Protein AF-A0AAV2YSN2-F1 (afdb_monomer_lite)

Secondary structure (DSSP, 8-state):
-HHHHHHHHHHHHHHHHHHHHHHHHHHHHHHHHHHHHHHHHHHHHHHHHHHHHHHHHHHHHHHHHHHHHHHHHHHHHHHHHHHHHHHHHHHHHHHHHHHHHHHHHHHHHHHHHHHHHHHHHHHHHHHHHHHHHHHHHHHHHHHHHHHHHHHHHHHHH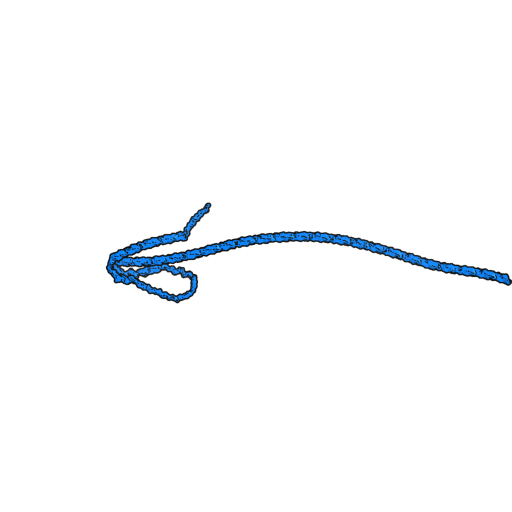HHHHHHHHHHHHHHHHHHHHHHHHHHHHHHHHHHHHHHHHHHHHHHHHHHHHHHHHTT----SS-SSSHHHHHHHHHHTS----S-------------------------GGGSSTTS----TTHHHHHHHHHHHHHHHHHHHHHHHHHHHHHHHHHHHHHHSPP---------

Organism: NCBI:txid4803

Structure (mmCIF, N/CA/C/O backbone):
data_AF-A0AAV2YSN2-F1
#
_entry.id   AF-A0AAV2YSN2-F1
#
loop_
_atom_site.group_PDB
_atom_site.id
_atom_site.type_symbol
_atom_site.label_atom_id
_atom_site.label_alt_id
_atom_site.label_comp_id
_atom_site.label_asym_id
_atom_site.label_entity_id
_atom_site.label_seq_id
_atom_site.pdbx_PDB_ins_code
_atom_site.Cartn_x
_atom_site.Cartn_y
_atom_site.Cartn_z
_atom_site.occupancy
_atom_site.B_iso_or_equiv
_atom_site.auth_seq_id
_atom_site.auth_comp_id
_atom_site.auth_asym_id
_atom_site.auth_atom_id
_atom_site.pdbx_PDB_model_num
ATOM 1 N N . MET A 1 1 ? -95.078 -34.628 129.266 1.00 63.59 1 MET A N 1
ATOM 2 C CA . MET A 1 1 ? -95.178 -35.225 127.914 1.00 63.59 1 MET A CA 1
ATOM 3 C C . MET A 1 1 ? -95.203 -34.161 126.814 1.00 63.59 1 MET A C 1
ATOM 5 O O . MET A 1 1 ? -94.271 -34.180 126.025 1.00 63.59 1 MET A O 1
ATOM 9 N N . PRO A 1 2 ? -96.143 -33.191 126.778 1.00 74.94 2 PRO A N 1
ATOM 10 C CA . PRO A 1 2 ? -96.191 -32.188 125.699 1.00 74.94 2 PRO A CA 1
ATOM 11 C C . PRO A 1 2 ? -95.005 -31.206 125.688 1.00 74.94 2 PRO A C 1
ATOM 13 O O . PRO A 1 2 ? -94.478 -30.890 124.630 1.00 74.94 2 PRO A O 1
ATOM 16 N N . GLN A 1 3 ? -94.549 -30.758 126.865 1.00 73.38 3 GLN A N 1
ATOM 17 C CA . GLN A 1 3 ? -93.397 -29.846 126.996 1.00 73.38 3 GLN A CA 1
ATOM 18 C C . GLN A 1 3 ? -92.084 -30.490 126.517 1.00 73.38 3 GLN A C 1
ATOM 20 O O . GLN A 1 3 ? -91.376 -29.893 125.719 1.00 73.38 3 GLN A O 1
ATOM 25 N N . LEU A 1 4 ? -91.836 -31.753 126.886 1.00 73.12 4 LEU A N 1
ATOM 26 C CA . LEU A 1 4 ? -90.692 -32.533 126.393 1.00 73.12 4 LEU A CA 1
ATOM 27 C C . LEU A 1 4 ? -90.737 -32.766 124.870 1.00 73.12 4 LEU A C 1
ATOM 29 O O . LEU A 1 4 ? -89.694 -32.795 124.233 1.00 73.12 4 LEU A O 1
ATOM 33 N N . GLN A 1 5 ? -91.923 -32.910 124.263 1.00 75.44 5 GLN A N 1
ATOM 34 C CA . GLN A 1 5 ? -92.064 -33.002 122.800 1.00 75.44 5 GLN A CA 1
ATOM 35 C C . GLN A 1 5 ? -91.773 -31.673 122.094 1.00 75.44 5 GLN A C 1
ATOM 37 O O . GLN A 1 5 ? -91.190 -31.682 121.014 1.00 75.44 5 GLN A O 1
ATOM 42 N N . ALA A 1 6 ? -92.166 -30.544 122.688 1.00 78.25 6 ALA A N 1
ATOM 43 C CA . ALA A 1 6 ? -91.877 -29.218 122.149 1.00 78.25 6 ALA A CA 1
ATOM 44 C C . ALA A 1 6 ? -90.382 -28.873 122.250 1.00 78.25 6 ALA A C 1
ATOM 46 O O . ALA A 1 6 ? -89.817 -28.364 121.287 1.00 78.25 6 ALA A O 1
ATOM 47 N N . GLU A 1 7 ? -89.736 -29.201 123.372 1.00 79.25 7 GLU A N 1
ATOM 48 C CA . GLU A 1 7 ? -88.285 -29.056 123.554 1.00 79.25 7 GLU A CA 1
ATOM 49 C C . GLU A 1 7 ? -87.510 -29.962 122.588 1.00 79.25 7 GLU A C 1
ATOM 51 O O . GLU A 1 7 ? -86.629 -29.476 121.886 1.00 79.25 7 GLU A O 1
ATOM 56 N N . LEU A 1 8 ? -87.911 -31.232 122.436 1.00 81.62 8 LEU A N 1
ATOM 57 C CA . LEU A 1 8 ? -87.310 -32.148 121.461 1.00 81.62 8 LEU A CA 1
ATOM 58 C C . LEU A 1 8 ? -87.493 -31.653 120.017 1.00 81.62 8 LEU A C 1
ATOM 60 O O . LEU A 1 8 ? -86.558 -31.729 119.223 1.00 81.62 8 LEU A O 1
ATOM 64 N N . HIS A 1 9 ? -88.672 -31.129 119.658 1.00 81.19 9 HIS A N 1
ATOM 65 C CA . HIS A 1 9 ? -88.907 -30.529 118.338 1.00 81.19 9 HIS A CA 1
ATOM 66 C C . HIS A 1 9 ? -88.091 -29.258 118.115 1.00 81.19 9 HIS A C 1
ATOM 68 O O . HIS A 1 9 ? -87.600 -29.030 117.011 1.00 81.19 9 HIS A O 1
ATOM 74 N N . HIS A 1 10 ? -87.920 -28.437 119.147 1.00 83.75 10 HIS A N 1
ATOM 75 C CA . HIS A 1 10 ? -87.104 -27.240 119.057 1.00 83.75 10 HIS A CA 1
ATOM 76 C C . HIS A 1 10 ? -85.624 -27.594 118.880 1.00 83.75 10 HIS A C 1
ATOM 78 O O . HIS A 1 10 ? -85.004 -27.108 117.936 1.00 83.75 10 HIS A O 1
ATOM 84 N N . GLU A 1 11 ? -85.087 -28.502 119.697 1.00 81.75 11 GLU A N 1
ATOM 85 C CA . GLU A 1 11 ? -83.706 -28.979 119.581 1.00 81.75 11 GLU A CA 1
ATOM 86 C C . GLU A 1 11 ? -83.443 -29.690 118.250 1.00 81.75 11 GLU A C 1
ATOM 88 O O . GLU A 1 11 ? -82.422 -29.425 117.621 1.00 81.75 11 GLU A O 1
ATOM 93 N N . THR A 1 12 ? -84.370 -30.524 117.763 1.00 81.75 12 THR A N 1
ATOM 94 C CA . THR A 1 12 ? -84.234 -31.153 116.434 1.00 81.75 12 THR A CA 1
ATOM 95 C C . THR A 1 12 ? -84.307 -30.129 115.306 1.00 81.75 12 THR A C 1
ATOM 97 O O . THR A 1 12 ? -83.449 -30.154 114.434 1.00 81.75 12 THR A O 1
ATOM 100 N N . SER A 1 13 ? -85.224 -29.155 115.350 1.00 81.88 13 SER A N 1
ATOM 101 C CA . SER A 1 13 ? -85.284 -28.082 114.341 1.00 81.88 13 SER A CA 1
ATOM 102 C C . SER A 1 13 ? -84.040 -27.184 114.343 1.00 81.88 13 SER A C 1
ATOM 104 O O . SER A 1 13 ? -83.581 -26.738 113.290 1.00 81.88 13 SER A O 1
ATOM 106 N N . HIS A 1 14 ? -83.464 -26.934 115.522 1.00 84.12 14 HIS A N 1
ATOM 107 C CA . HIS A 1 14 ? -82.240 -26.159 115.678 1.00 84.12 14 HIS A CA 1
ATOM 108 C C . HIS A 1 14 ? -81.011 -26.959 115.216 1.00 84.12 14 HIS A C 1
ATOM 110 O O . HIS A 1 14 ? -80.134 -26.419 114.537 1.00 84.12 14 HIS A O 1
ATOM 116 N N . GLY A 1 15 ? -80.980 -28.262 115.507 1.00 83.44 15 GLY A N 1
ATOM 117 C CA . GLY A 1 15 ? -80.012 -29.215 114.966 1.00 83.44 15 GLY A CA 1
ATOM 118 C C . GLY A 1 15 ? -80.070 -29.292 113.439 1.00 83.44 15 GLY A C 1
ATOM 119 O O . GLY A 1 15 ? -79.047 -29.166 112.774 1.00 83.44 15 GLY A O 1
ATOM 120 N N . ASP A 1 16 ? -81.264 -29.384 112.858 1.00 86.88 16 ASP A N 1
ATOM 121 C CA . ASP A 1 16 ? -81.461 -29.421 111.407 1.00 86.88 16 ASP A CA 1
ATOM 122 C C . ASP A 1 16 ? -81.039 -28.106 110.738 1.00 86.88 16 ASP A C 1
ATOM 124 O O . ASP A 1 16 ? -80.380 -28.126 109.699 1.00 86.88 16 ASP A O 1
ATOM 128 N N . ALA A 1 17 ? -81.340 -26.951 111.344 1.00 85.75 17 ALA A N 1
ATOM 129 C CA . ALA A 1 17 ? -80.919 -25.645 110.833 1.00 85.75 17 ALA A CA 1
ATOM 130 C C . ALA A 1 17 ? -79.393 -25.457 110.882 1.00 85.75 17 ALA A C 1
ATOM 132 O O . ALA A 1 17 ? -78.794 -24.953 109.929 1.00 85.75 17 ALA A O 1
ATOM 133 N N . THR A 1 18 ? -78.743 -25.889 111.965 1.00 86.75 18 THR A N 1
ATOM 134 C CA . THR A 1 18 ? -77.277 -25.839 112.087 1.00 86.75 18 THR A CA 1
ATOM 135 C C . THR A 1 18 ? -76.597 -26.831 111.142 1.00 86.75 18 THR A C 1
ATOM 137 O O . THR A 1 18 ? -75.607 -26.473 110.501 1.00 86.75 18 THR A O 1
ATOM 140 N N . HIS A 1 19 ? -77.157 -28.030 110.954 1.00 88.31 19 HIS A N 1
ATOM 141 C CA . HIS A 1 19 ? -76.688 -28.996 109.958 1.00 88.31 19 HIS A CA 1
ATOM 142 C C . HIS A 1 19 ? -76.885 -28.501 108.517 1.00 88.31 19 HIS A C 1
ATOM 144 O O . HIS A 1 19 ? -75.969 -28.617 107.698 1.00 88.31 19 HIS A O 1
ATOM 150 N N . ALA A 1 20 ? -78.026 -27.891 108.194 1.00 89.50 20 ALA A N 1
ATOM 151 C CA . ALA A 1 20 ? -78.274 -27.272 106.891 1.00 89.50 20 ALA A CA 1
ATOM 152 C C . ALA A 1 20 ? -77.293 -26.118 106.619 1.00 89.50 20 ALA A C 1
ATOM 154 O O . ALA A 1 20 ? -76.718 -26.024 105.536 1.00 89.50 20 ALA A O 1
ATOM 155 N N . HIS A 1 21 ? -77.020 -25.281 107.623 1.00 90.81 21 HIS A N 1
ATOM 156 C CA . HIS A 1 21 ? -76.043 -24.203 107.496 1.00 90.81 21 HIS A CA 1
ATOM 157 C C . HIS A 1 21 ? -74.610 -24.731 107.308 1.00 90.81 21 HIS A C 1
ATOM 159 O O . HIS A 1 21 ? -73.886 -24.264 106.428 1.00 90.81 21 HIS A O 1
ATOM 165 N N . ALA A 1 22 ? -74.209 -25.752 108.073 1.00 92.75 22 ALA A N 1
ATOM 166 C CA . ALA A 1 22 ? -72.895 -26.382 107.947 1.00 92.75 22 ALA A CA 1
ATOM 167 C C . ALA A 1 22 ? -72.696 -27.050 106.574 1.00 92.75 22 ALA A C 1
ATOM 169 O O . ALA A 1 22 ? -71.643 -26.891 105.954 1.00 92.75 22 ALA A O 1
ATOM 170 N N . THR A 1 23 ? -73.713 -27.757 106.068 1.00 93.06 23 THR A N 1
ATOM 171 C CA . THR A 1 23 ? -73.673 -28.386 104.736 1.00 93.06 23 THR A CA 1
ATOM 172 C C . THR A 1 23 ? -73.636 -27.351 103.611 1.00 93.06 23 THR A C 1
ATOM 174 O O . THR A 1 23 ? -72.864 -27.519 102.665 1.00 93.06 23 THR A O 1
ATOM 177 N N . GLN A 1 24 ? -74.375 -26.242 103.730 1.00 94.00 24 GLN A N 1
ATOM 178 C CA . GLN A 1 24 ? -74.308 -25.134 102.775 1.00 94.00 24 GLN A CA 1
ATOM 179 C C . GLN A 1 24 ? -72.926 -24.466 102.767 1.00 94.00 24 GLN A C 1
ATOM 181 O O . GLN A 1 24 ? -72.337 -24.298 101.698 1.00 94.00 24 GLN A O 1
ATOM 186 N N . MET A 1 25 ? -72.355 -24.171 103.938 1.00 94.75 25 MET A N 1
ATOM 187 C CA . MET A 1 25 ? -70.983 -23.664 104.039 1.00 94.75 25 MET A CA 1
ATOM 188 C C . MET A 1 25 ? -69.966 -24.627 103.412 1.00 94.75 25 MET A C 1
ATOM 190 O O . MET A 1 25 ? -69.041 -24.196 102.721 1.00 94.75 25 MET A O 1
ATOM 194 N N . GLN A 1 26 ? -70.124 -25.937 103.620 1.00 94.62 26 GLN A N 1
ATOM 195 C CA . GLN A 1 26 ? -69.245 -26.948 103.034 1.00 94.62 26 GLN A CA 1
ATOM 196 C C . GLN A 1 26 ? -69.378 -27.004 101.501 1.00 94.62 26 GLN A C 1
ATOM 198 O O . GLN A 1 26 ? -68.372 -27.151 100.797 1.00 94.62 26 GLN A O 1
ATOM 203 N N . LEU A 1 27 ? -70.588 -26.831 100.963 1.00 95.56 27 LEU A N 1
ATOM 204 C CA . LEU A 1 27 ? -70.824 -26.721 99.523 1.00 95.56 27 LEU A CA 1
ATOM 205 C C . LEU A 1 27 ? -70.177 -25.454 98.938 1.00 95.56 27 LEU A C 1
ATOM 207 O O . LEU A 1 27 ? -69.460 -25.529 97.942 1.00 95.56 27 LEU A O 1
ATOM 211 N N . GLU A 1 28 ? -70.362 -24.294 99.564 1.00 96.25 28 GLU A N 1
ATOM 212 C CA . GLU A 1 28 ? -69.748 -23.036 99.116 1.00 96.25 28 GLU A CA 1
ATOM 213 C C . GLU A 1 28 ? -68.216 -23.117 99.146 1.00 96.25 28 GLU A C 1
ATOM 215 O O . GLU A 1 28 ? -67.533 -22.736 98.191 1.00 96.25 28 GLU A O 1
ATOM 220 N N . LEU A 1 2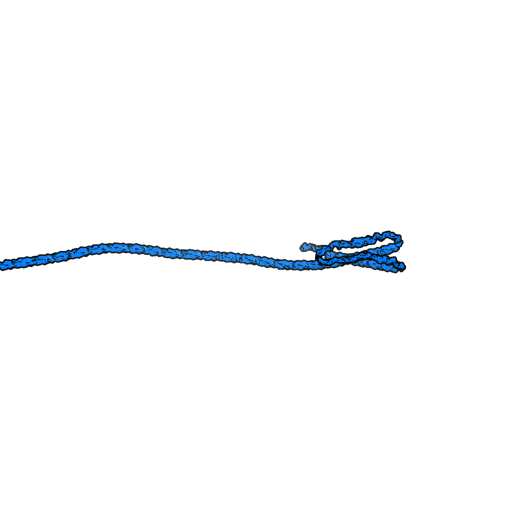9 ? -67.660 -23.705 100.205 1.00 96.50 29 LEU A N 1
ATOM 221 C CA . LEU A 1 29 ? -66.224 -23.894 100.367 1.00 96.50 29 LEU A CA 1
ATOM 222 C C . LEU A 1 29 ? -65.642 -24.883 99.342 1.00 96.50 29 LEU A C 1
ATOM 224 O O . LEU A 1 29 ? -64.543 -24.657 98.830 1.00 96.50 29 LEU A O 1
ATOM 228 N N . THR A 1 30 ? -66.367 -25.946 98.978 1.00 95.44 30 THR A N 1
ATOM 229 C CA . THR A 1 30 ? -65.949 -26.856 97.893 1.00 95.44 30 THR A CA 1
ATOM 230 C C . THR A 1 30 ? -66.018 -26.187 96.518 1.00 95.44 30 THR A C 1
ATOM 232 O O . THR A 1 30 ? -65.073 -26.322 95.738 1.00 95.44 30 THR A O 1
ATOM 235 N N . GLN A 1 31 ? -67.055 -25.392 96.235 1.00 96.44 31 GLN A N 1
ATOM 236 C CA . GLN A 1 31 ? -67.152 -24.612 94.994 1.00 96.44 31 GLN A CA 1
ATOM 237 C C . GLN A 1 31 ? -66.029 -23.575 94.870 1.00 96.44 31 GLN A C 1
ATOM 239 O O . GLN A 1 31 ? -65.427 -23.437 93.801 1.00 96.44 31 GLN A O 1
ATOM 244 N N . LEU A 1 32 ? -65.711 -22.861 95.953 1.00 96.88 32 LEU A N 1
ATOM 245 C CA . LEU A 1 32 ? -64.597 -21.912 95.982 1.00 96.88 32 LEU A CA 1
ATOM 246 C C . LEU A 1 32 ? -63.257 -22.619 95.755 1.00 96.88 32 LEU A C 1
ATOM 248 O O . LEU A 1 32 ? -62.466 -22.154 94.936 1.00 96.88 32 LEU A O 1
ATOM 252 N N . ARG A 1 33 ? -63.021 -23.775 96.391 1.00 97.19 33 ARG A N 1
ATOM 253 C CA . ARG A 1 33 ? -61.815 -24.590 96.151 1.00 97.19 33 ARG A CA 1
ATOM 254 C C . ARG A 1 33 ? -61.690 -25.025 94.687 1.00 97.19 33 ARG A C 1
ATOM 256 O O . ARG A 1 33 ? -60.613 -24.883 94.112 1.00 97.19 33 ARG A O 1
ATOM 263 N N . ALA A 1 34 ? -62.779 -25.476 94.061 1.00 96.69 34 ALA A N 1
ATOM 264 C CA . ALA A 1 34 ? -62.784 -25.847 92.644 1.00 96.69 34 ALA A CA 1
ATOM 265 C C . ALA A 1 34 ? -62.474 -24.645 91.731 1.00 96.69 34 ALA A C 1
ATOM 267 O O . ALA A 1 34 ? -61.643 -24.748 90.827 1.00 96.69 34 ALA A O 1
ATOM 268 N N . LYS A 1 35 ? -63.076 -23.476 92.001 1.00 97.56 35 LYS A N 1
ATOM 269 C CA . LYS A 1 35 ? -62.774 -22.230 91.272 1.00 97.56 35 LYS A CA 1
ATOM 270 C C . LYS A 1 35 ? -61.304 -21.835 91.410 1.00 97.56 35 LYS A C 1
ATOM 272 O O . LYS A 1 35 ? -60.677 -21.490 90.411 1.00 97.56 35 LYS A O 1
ATOM 277 N N . VAL A 1 36 ? -60.741 -21.922 92.616 1.00 97.75 36 VAL A N 1
ATOM 278 C CA . VAL A 1 36 ? -59.317 -21.649 92.860 1.00 97.75 36 VAL A CA 1
ATOM 279 C C . VAL A 1 36 ? -58.434 -22.599 92.051 1.00 97.75 36 VAL A C 1
ATOM 281 O O . VAL A 1 36 ? -57.507 -22.134 91.395 1.00 97.75 36 VAL A O 1
ATOM 284 N N . GLN A 1 37 ? -58.746 -23.896 92.009 1.00 97.12 37 GLN A N 1
ATOM 285 C CA . GLN A 1 37 ? -57.973 -24.873 91.235 1.00 97.12 37 GLN A CA 1
ATOM 286 C C . GLN A 1 37 ? -58.023 -24.604 89.717 1.00 97.12 37 GLN A C 1
ATOM 288 O O . GLN A 1 37 ? -56.997 -24.679 89.035 1.00 97.12 37 GLN A O 1
ATOM 293 N N . VAL A 1 38 ? -59.188 -24.234 89.172 1.00 97.88 38 VAL A N 1
ATOM 294 C CA . VAL A 1 38 ? -59.323 -23.837 87.754 1.00 97.88 38 VAL A CA 1
ATOM 295 C C . VAL A 1 38 ? -58.517 -22.572 87.456 1.00 97.88 38 VAL A C 1
ATOM 297 O O . VAL A 1 38 ? -57.829 -22.493 86.440 1.00 97.88 38 VAL A O 1
ATOM 300 N N . LEU A 1 39 ? -58.554 -21.579 88.347 1.00 97.56 39 LEU A N 1
ATOM 301 C CA . LEU A 1 39 ? -57.761 -20.361 88.177 1.00 97.56 39 LEU A CA 1
ATOM 302 C C . LEU A 1 39 ? -56.258 -20.644 88.274 1.00 97.56 39 LEU A C 1
ATOM 304 O O . LEU A 1 39 ? -55.503 -20.123 87.461 1.00 97.56 39 LEU A O 1
ATOM 308 N N . GLN A 1 40 ? -55.824 -21.506 89.196 1.00 97.56 40 GLN A N 1
ATOM 309 C CA . GLN A 1 40 ? -54.423 -21.916 89.331 1.00 97.56 40 GLN A CA 1
ATOM 310 C C . GLN A 1 40 ? -53.909 -22.633 88.078 1.00 97.56 40 GLN A C 1
ATOM 312 O O . GLN A 1 40 ? -52.841 -22.291 87.575 1.00 97.56 40 GLN A O 1
ATOM 317 N N . THR A 1 41 ? -54.677 -23.584 87.539 1.00 97.25 41 THR A N 1
ATOM 318 C CA . THR A 1 41 ? -54.317 -24.309 86.305 1.00 97.25 41 THR A CA 1
ATOM 319 C C . THR A 1 41 ? -54.321 -23.404 85.075 1.00 97.25 41 THR A C 1
ATOM 321 O O . THR A 1 41 ? -53.435 -23.499 84.224 1.00 97.25 41 THR A O 1
ATOM 324 N N . ARG A 1 42 ? -55.274 -22.470 84.983 1.00 97.81 42 ARG A N 1
ATOM 325 C CA . ARG A 1 42 ? -55.268 -21.453 83.927 1.00 97.81 42 ARG A CA 1
ATOM 326 C C . ARG A 1 42 ? -54.048 -20.542 84.041 1.00 97.81 42 ARG A C 1
ATOM 328 O O . ARG A 1 42 ? -53.435 -20.251 83.020 1.00 97.81 42 ARG A O 1
ATOM 335 N N . ASN A 1 43 ? -53.690 -20.114 85.250 1.00 97.94 43 ASN A N 1
ATOM 336 C CA . ASN A 1 43 ? -52.549 -19.229 85.463 1.00 97.94 43 ASN A CA 1
ATOM 337 C C . ASN A 1 43 ? -51.229 -19.925 85.098 1.00 97.94 43 ASN A C 1
ATOM 339 O O . ASN A 1 43 ? -50.462 -19.389 84.308 1.00 97.94 43 ASN A O 1
ATOM 343 N N . SER A 1 44 ? -51.025 -21.176 85.527 1.00 97.44 44 SER A N 1
ATOM 344 C CA . SER A 1 44 ? -49.835 -21.948 85.136 1.00 97.44 44 SER A CA 1
ATOM 345 C C . SER A 1 44 ? -49.758 -22.202 83.622 1.00 97.44 44 SER A C 1
ATOM 347 O O . SER A 1 44 ? -48.677 -22.175 83.028 1.00 97.44 44 SER A O 1
ATOM 349 N N . THR A 1 45 ? -50.902 -22.394 82.959 1.00 97.88 45 THR A N 1
ATOM 350 C CA . THR A 1 45 ? -50.966 -22.507 81.492 1.00 97.88 45 THR A CA 1
ATOM 351 C C . THR A 1 45 ? -50.596 -21.186 80.808 1.00 97.88 45 THR A C 1
ATOM 353 O O . THR A 1 45 ? -49.862 -21.184 79.822 1.00 97.88 45 THR A O 1
ATOM 356 N N . LEU A 1 46 ? -51.062 -20.049 81.328 1.00 98.06 46 LEU A N 1
ATOM 357 C CA . LEU A 1 46 ? -50.696 -18.733 80.800 1.00 98.06 46 LEU A CA 1
ATOM 358 C C . LEU A 1 46 ? -49.210 -18.429 81.018 1.00 98.06 46 LEU A C 1
ATOM 360 O O . LEU A 1 46 ? -48.560 -17.947 80.094 1.00 98.06 46 LEU A O 1
ATOM 364 N N . ASP A 1 47 ? -48.649 -18.778 82.176 1.00 97.88 47 ASP A N 1
ATOM 365 C CA . ASP A 1 47 ? -47.223 -18.603 82.468 1.00 97.88 47 ASP A CA 1
ATOM 366 C C . ASP A 1 47 ? -46.341 -19.434 81.527 1.00 97.88 47 ASP A C 1
ATOM 368 O O . ASP A 1 47 ? -45.356 -18.934 80.978 1.00 97.88 47 ASP A O 1
ATOM 372 N N . THR A 1 48 ? -46.711 -20.693 81.270 1.00 97.69 48 THR A N 1
ATOM 373 C CA . THR A 1 48 ? -45.980 -21.551 80.319 1.00 97.69 48 THR A CA 1
ATOM 374 C C . THR A 1 48 ? -46.073 -21.030 78.883 1.00 97.69 48 THR A C 1
ATOM 376 O O . THR A 1 48 ? -45.063 -21.003 78.173 1.00 97.69 48 THR A O 1
ATOM 379 N N . GLN A 1 49 ? -47.242 -20.544 78.452 1.00 97.94 49 GLN A N 1
ATOM 380 C CA . GLN A 1 49 ? -47.404 -19.896 77.144 1.00 97.94 49 GLN A CA 1
ATOM 381 C C . GLN A 1 49 ? -46.592 -18.600 77.035 1.00 97.94 49 GLN A C 1
ATOM 383 O O . GLN A 1 49 ? -45.939 -18.369 76.016 1.00 97.94 49 GLN A O 1
ATOM 388 N N . LEU A 1 50 ? -46.580 -17.776 78.086 1.00 98.00 50 LEU A N 1
ATOM 389 C CA . LEU A 1 50 ? -45.786 -16.552 78.146 1.00 98.00 50 LEU A CA 1
ATOM 390 C C . LEU A 1 50 ? -44.294 -16.870 77.989 1.00 98.00 50 LEU A C 1
ATOM 392 O O . LEU A 1 50 ? -43.619 -16.253 77.164 1.00 98.00 50 LEU A O 1
ATOM 396 N N . GLN A 1 51 ? -43.784 -17.856 78.731 1.00 98.00 51 GLN A N 1
ATOM 397 C CA . GLN A 1 51 ? -42.389 -18.285 78.629 1.00 98.00 51 GLN A CA 1
ATOM 398 C C . GLN A 1 51 ? -42.054 -18.791 77.223 1.00 98.00 51 GLN A C 1
ATOM 400 O O . GLN A 1 51 ? -41.042 -18.375 76.652 1.00 98.00 51 GLN A O 1
ATOM 405 N N . LYS A 1 52 ? -42.925 -19.616 76.626 1.00 98.19 52 LYS A N 1
ATOM 406 C CA . LYS A 1 52 ? -42.754 -20.103 75.251 1.00 98.19 52 LYS A CA 1
ATOM 407 C C . LYS A 1 52 ? -42.666 -18.940 74.256 1.00 98.19 52 LYS A C 1
ATOM 409 O O . LYS A 1 52 ? -41.661 -18.819 73.554 1.00 98.19 52 LYS A O 1
ATOM 414 N N . ASN A 1 53 ? -43.625 -18.016 74.285 1.00 97.94 53 ASN A N 1
ATOM 415 C CA . ASN A 1 53 ? -43.642 -16.840 73.410 1.00 97.94 53 ASN A CA 1
ATOM 416 C C . ASN A 1 53 ? -42.398 -15.956 73.604 1.00 97.94 53 ASN A C 1
ATOM 418 O O . ASN A 1 53 ? -41.822 -15.456 72.638 1.00 97.94 53 ASN A O 1
ATOM 422 N N . GLN A 1 54 ? -41.921 -15.790 74.842 1.00 98.00 54 GLN A N 1
ATOM 423 C CA . GLN A 1 54 ? -40.689 -15.047 75.117 1.00 98.00 54 GLN A CA 1
ATOM 424 C C . GLN A 1 54 ? -39.442 -15.728 74.540 1.00 98.00 54 GLN A C 1
ATOM 426 O O . GLN A 1 54 ? -38.501 -15.034 74.143 1.00 98.00 54 GLN A O 1
ATOM 431 N N . THR A 1 55 ? -39.384 -17.063 74.525 1.00 97.69 55 THR A N 1
ATOM 432 C CA . THR A 1 55 ? -38.270 -17.796 73.901 1.00 97.69 55 THR A CA 1
ATOM 433 C C . THR A 1 55 ? -38.311 -17.711 72.377 1.00 97.69 55 THR A C 1
ATOM 435 O O . THR A 1 55 ? -37.280 -17.435 71.762 1.00 97.69 55 THR A O 1
ATOM 438 N N . GLU A 1 56 ? -39.494 -17.834 71.772 1.00 98.00 56 GLU A N 1
ATOM 439 C CA . GLU A 1 56 ? -39.692 -17.695 70.325 1.00 98.00 56 GLU A CA 1
ATOM 440 C C . GLU A 1 56 ? -39.354 -16.282 69.845 1.00 98.00 56 GLU A C 1
ATOM 442 O O . GLU A 1 56 ? -38.611 -16.127 68.875 1.00 98.00 56 GLU A O 1
ATOM 447 N N . LEU A 1 57 ? -39.789 -15.247 70.575 1.00 97.88 57 LEU A N 1
ATOM 448 C CA . LEU A 1 57 ? -39.452 -13.856 70.273 1.00 97.88 57 LEU A CA 1
ATOM 449 C C . LEU A 1 57 ? -37.937 -13.619 70.312 1.00 97.88 57 LEU A C 1
ATOM 451 O O . LEU A 1 57 ? -37.388 -12.959 69.431 1.00 97.88 57 LEU A O 1
ATOM 455 N N . ARG A 1 58 ? -37.243 -14.167 71.317 1.00 98.06 58 ARG A N 1
ATOM 456 C CA . ARG A 1 58 ? -35.777 -14.074 71.416 1.00 98.06 58 ARG A CA 1
ATOM 457 C C . ARG A 1 58 ? -35.082 -14.790 70.259 1.00 98.06 58 ARG A C 1
ATOM 459 O O . ARG A 1 58 ? -34.095 -14.267 69.747 1.00 98.06 58 ARG A O 1
ATOM 466 N N . SER A 1 59 ? -35.586 -15.950 69.839 1.00 97.81 59 SER A N 1
ATOM 467 C CA . SER A 1 59 ? -35.039 -16.686 68.693 1.00 97.81 59 SER A CA 1
ATOM 468 C C . SER A 1 59 ? -35.264 -15.929 67.380 1.00 97.81 59 SER A C 1
ATOM 470 O O . SER A 1 59 ? -34.309 -15.690 66.643 1.00 97.81 59 SER A O 1
ATOM 472 N N . CYS A 1 60 ? -36.482 -15.430 67.145 1.00 97.81 60 CYS A N 1
ATOM 473 C CA . CYS A 1 60 ? -36.814 -14.629 65.964 1.00 97.81 60 CYS A CA 1
ATOM 474 C C . CYS A 1 60 ? -35.979 -13.347 65.872 1.00 97.81 60 CYS A C 1
ATOM 476 O O . CYS A 1 60 ? -35.510 -13.011 64.789 1.00 97.81 60 CYS A O 1
ATOM 478 N N . LYS A 1 61 ? -35.739 -12.652 66.994 1.00 98.00 61 LYS A N 1
ATOM 479 C CA . LYS A 1 61 ? -34.856 -11.473 67.022 1.00 98.00 61 LYS A CA 1
ATOM 480 C C . LYS A 1 61 ? -33.432 -11.819 66.586 1.00 98.00 61 LYS A C 1
ATOM 482 O O . LYS A 1 61 ? -32.915 -11.186 65.671 1.00 98.00 61 LYS A O 1
ATOM 487 N N . LYS A 1 62 ? -32.839 -12.871 67.163 1.00 97.88 62 LYS A N 1
ATOM 488 C CA . LYS A 1 62 ? -31.489 -13.331 66.788 1.00 97.88 62 LYS A CA 1
ATOM 489 C C . LYS A 1 62 ? -31.406 -13.739 65.317 1.00 97.88 62 LYS A C 1
ATOM 491 O O . LYS A 1 62 ? -30.417 -13.448 64.652 1.00 97.88 62 LYS A O 1
ATOM 496 N N . GLU A 1 63 ? -32.429 -14.416 64.803 1.00 98.00 63 GLU A N 1
ATOM 497 C CA . GLU A 1 63 ? -32.485 -14.817 63.396 1.00 98.00 63 GLU A CA 1
ATOM 498 C C . GLU A 1 63 ? -32.624 -13.605 62.463 1.00 98.00 63 GLU A C 1
ATOM 500 O O . GLU A 1 63 ? -31.923 -13.517 61.456 1.00 98.00 63 GLU A O 1
ATOM 505 N N . SER A 1 64 ? -33.458 -12.626 62.821 1.00 97.31 64 SER A N 1
ATOM 506 C CA . SER A 1 64 ? -33.585 -11.367 62.079 1.00 97.31 64 SER A CA 1
ATOM 507 C C . SER A 1 64 ? -32.262 -10.599 62.032 1.00 97.31 64 SER A C 1
ATOM 509 O O . SER A 1 64 ? -31.878 -10.108 60.974 1.00 97.31 64 SER A O 1
ATOM 511 N N . GLU A 1 65 ? -31.543 -10.520 63.153 1.00 98.31 65 GLU A N 1
ATOM 512 C CA . GLU A 1 65 ? -30.225 -9.878 63.228 1.00 98.31 65 GLU A CA 1
ATOM 513 C C . GLU A 1 65 ? -29.199 -10.588 62.331 1.00 98.31 65 GLU A C 1
ATOM 515 O O . GLU A 1 65 ? -28.478 -9.934 61.579 1.00 98.31 65 GLU A O 1
ATOM 520 N N . ARG A 1 66 ? -29.170 -11.928 62.331 1.00 98.19 66 ARG A N 1
ATOM 521 C CA . ARG A 1 66 ? -28.299 -12.719 61.440 1.00 98.19 66 ARG A CA 1
ATOM 522 C C . ARG A 1 66 ? -28.620 -12.512 59.962 1.00 98.19 66 ARG A C 1
ATOM 524 O O . ARG A 1 66 ? -27.711 -12.424 59.136 1.00 98.19 66 ARG A O 1
ATOM 531 N N . ARG A 1 67 ? -29.902 -12.428 59.605 1.00 98.25 67 ARG A N 1
ATOM 532 C CA . ARG A 1 67 ? -30.313 -12.151 58.221 1.00 98.25 67 ARG A CA 1
ATOM 533 C C . ARG A 1 67 ? -29.945 -10.736 57.800 1.00 98.25 67 ARG A C 1
ATOM 535 O O . ARG A 1 67 ? -29.459 -10.563 56.687 1.00 98.25 67 ARG A O 1
ATOM 542 N N . ALA A 1 68 ? -30.105 -9.752 58.684 1.00 98.19 68 ALA A N 1
ATOM 543 C CA . ALA A 1 68 ? -29.711 -8.371 58.418 1.00 98.19 68 ALA A CA 1
ATOM 544 C C . ALA A 1 68 ? -28.197 -8.243 58.175 1.00 98.19 68 ALA A C 1
ATOM 546 O O . ALA A 1 68 ? -27.788 -7.605 57.207 1.00 98.19 68 ALA A O 1
ATOM 547 N N . THR A 1 69 ? -27.359 -8.903 58.983 1.00 98.25 69 THR A N 1
ATOM 548 C CA . THR A 1 69 ? -25.900 -8.891 58.770 1.00 98.25 69 THR A CA 1
ATOM 549 C C . THR A 1 69 ? -25.496 -9.613 57.486 1.00 98.25 69 THR A C 1
ATOM 551 O O . THR A 1 69 ? -24.652 -9.114 56.745 1.00 98.25 69 THR A O 1
ATOM 554 N N . THR A 1 70 ? -26.132 -10.745 57.172 1.00 98.19 70 THR A N 1
ATOM 555 C CA . THR A 1 70 ? -25.889 -11.482 55.920 1.00 98.19 70 THR A CA 1
ATOM 556 C C . THR A 1 70 ? -26.287 -10.646 54.700 1.00 98.19 70 THR A C 1
ATOM 558 O O . THR A 1 70 ? -25.524 -10.552 53.740 1.00 98.19 70 THR A O 1
ATOM 561 N N . ALA A 1 71 ? -27.443 -9.977 54.747 1.00 98.12 71 ALA A N 1
ATOM 562 C CA . ALA A 1 71 ? -27.887 -9.071 53.691 1.00 98.12 71 ALA A CA 1
ATOM 563 C C . ALA A 1 71 ? -26.902 -7.910 53.496 1.00 98.12 71 ALA A C 1
ATOM 565 O O . ALA A 1 71 ? -26.515 -7.636 52.364 1.00 98.12 71 ALA A O 1
ATOM 566 N N . GLN A 1 72 ? -26.421 -7.296 54.583 1.00 98.19 72 GLN A N 1
ATOM 567 C CA . GLN A 1 72 ? -25.413 -6.236 54.507 1.00 98.19 72 GLN A CA 1
ATOM 568 C C . GLN A 1 72 ? -24.118 -6.723 53.839 1.00 98.19 72 GLN A C 1
ATOM 570 O O . GLN A 1 72 ? -23.611 -6.067 52.932 1.00 98.19 72 GLN A O 1
ATOM 575 N N . GLN A 1 73 ? -23.623 -7.909 54.209 1.00 98.31 73 GLN A N 1
ATOM 576 C CA . GLN A 1 73 ? -22.441 -8.503 53.574 1.00 98.31 73 GLN A CA 1
ATOM 577 C C . GLN A 1 73 ? -22.643 -8.751 52.073 1.00 98.31 73 GLN A C 1
ATOM 579 O O . GLN A 1 73 ? -21.707 -8.585 51.289 1.00 98.31 73 GLN A O 1
ATOM 584 N N . HIS A 1 74 ? -23.842 -9.163 51.654 1.00 98.00 74 HIS A N 1
ATOM 585 C CA . HIS A 1 74 ? -24.160 -9.323 50.236 1.00 98.00 74 HIS A CA 1
ATOM 586 C C . HIS A 1 74 ? -24.222 -7.981 49.503 1.00 98.00 74 HIS A C 1
ATOM 588 O O . HIS A 1 74 ? -23.678 -7.890 48.405 1.00 98.00 74 HIS A O 1
ATOM 594 N N . THR A 1 75 ? -24.794 -6.943 50.114 1.00 98.31 75 THR A N 1
ATOM 595 C CA . THR A 1 75 ? -24.802 -5.579 49.563 1.00 98.31 75 THR A CA 1
ATOM 596 C C . THR A 1 75 ? -23.383 -5.041 49.381 1.00 98.31 75 THR A C 1
ATOM 598 O O . THR A 1 75 ? -23.062 -4.507 48.322 1.00 98.31 75 THR A O 1
ATOM 601 N N . ASP A 1 76 ? -22.497 -5.245 50.358 1.00 98.31 76 ASP A N 1
ATOM 602 C CA . ASP A 1 76 ? -21.103 -4.795 50.268 1.00 98.31 76 ASP A CA 1
ATOM 603 C C . ASP A 1 76 ? -20.329 -5.542 49.168 1.00 98.31 76 ASP A C 1
ATOM 605 O O . ASP A 1 76 ? -19.559 -4.932 48.420 1.00 98.31 76 ASP A O 1
ATOM 609 N N . LYS A 1 77 ? -20.565 -6.855 49.020 1.00 98.50 77 LYS A N 1
ATOM 610 C CA . LYS A 1 77 ? -20.006 -7.659 47.920 1.00 98.50 77 LYS A CA 1
ATOM 611 C C . LYS A 1 77 ? -20.528 -7.201 46.561 1.00 98.50 77 LYS A C 1
ATOM 613 O O . LYS A 1 77 ? -19.733 -7.074 45.635 1.00 98.50 77 LYS A O 1
ATOM 618 N N . LEU A 1 78 ? -21.830 -6.937 46.446 1.00 98.38 78 LEU A N 1
ATOM 619 C CA . LEU A 1 78 ? -22.439 -6.436 45.216 1.00 98.38 78 LEU A CA 1
ATOM 620 C C . LEU A 1 78 ? -21.822 -5.090 44.828 1.00 98.38 78 LEU A C 1
ATOM 622 O O . LEU A 1 78 ? -21.350 -4.946 43.706 1.00 98.38 78 LEU A O 1
ATOM 626 N N . ARG A 1 79 ? -21.707 -4.162 45.784 1.00 98.50 79 ARG A N 1
ATOM 627 C CA . ARG A 1 79 ? -21.069 -2.858 45.572 1.00 98.50 79 ARG A CA 1
ATOM 628 C C . ARG A 1 79 ? -19.624 -2.997 45.089 1.00 98.50 79 ARG A C 1
ATOM 630 O O . ARG A 1 79 ? -19.194 -2.248 44.218 1.00 98.50 79 ARG A O 1
ATOM 637 N N . LYS A 1 80 ? -18.868 -3.954 45.639 1.00 98.56 80 LYS A N 1
ATOM 638 C CA . LYS A 1 80 ? -17.491 -4.225 45.203 1.00 98.56 80 LYS A CA 1
ATOM 639 C C . LYS A 1 80 ? -17.444 -4.724 43.755 1.00 98.56 80 LYS A C 1
ATOM 641 O O . LYS A 1 80 ? -16.660 -4.211 42.967 1.00 98.56 80 LYS A O 1
ATOM 646 N N . VAL A 1 81 ? -18.307 -5.673 43.395 1.00 98.44 81 VAL A N 1
ATOM 647 C CA . VAL A 1 81 ? -18.394 -6.194 42.021 1.00 98.44 81 VAL A CA 1
ATOM 648 C C . VAL A 1 81 ? -18.834 -5.105 41.040 1.00 98.44 81 VAL A C 1
ATOM 650 O O . VAL A 1 81 ? -18.308 -5.027 39.934 1.00 98.44 81 VAL A O 1
ATOM 653 N N . GLU A 1 82 ? -19.759 -4.229 41.431 1.00 98.50 82 GLU A N 1
ATOM 654 C CA . GLU A 1 82 ? -20.162 -3.076 40.618 1.00 98.50 82 GLU A CA 1
ATOM 655 C C . GLU A 1 82 ? -18.989 -2.118 40.374 1.00 98.50 82 GLU A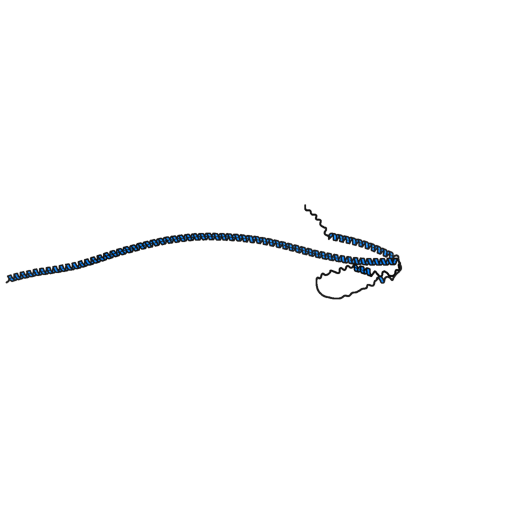 C 1
ATOM 657 O O . GLU A 1 82 ? -18.785 -1.684 39.240 1.00 98.50 82 GLU A O 1
ATOM 662 N N . GLN A 1 83 ? -18.181 -1.839 41.401 1.00 98.44 83 GLN A N 1
ATOM 663 C CA . GLN A 1 83 ? -16.970 -1.024 41.274 1.00 98.44 83 GLN A CA 1
ATOM 664 C C . GLN A 1 83 ? -15.949 -1.671 40.329 1.00 98.44 83 GLN A C 1
ATOM 666 O O . GLN A 1 83 ? -15.525 -1.025 39.370 1.00 98.44 83 GLN A O 1
ATOM 671 N N . GLU A 1 84 ? -15.630 -2.952 40.530 1.00 98.44 84 GLU A N 1
ATOM 672 C CA . GLU A 1 84 ? -14.727 -3.718 39.657 1.00 98.44 84 GLU A CA 1
ATOM 673 C C . GLU A 1 84 ? -15.233 -3.720 38.202 1.00 98.44 84 GLU A C 1
ATOM 675 O O . GLU A 1 84 ? -14.471 -3.474 37.269 1.00 98.44 84 GLU A O 1
ATOM 680 N N . LEU A 1 85 ? -16.543 -3.889 37.983 1.00 98.31 85 LEU A N 1
ATOM 681 C CA . LEU A 1 85 ? -17.142 -3.827 36.649 1.00 98.31 85 LEU A CA 1
ATOM 682 C C . LEU A 1 85 ? -16.982 -2.443 36.007 1.00 98.31 85 LEU A C 1
ATOM 684 O O . LEU A 1 85 ? -16.703 -2.349 34.808 1.00 98.31 85 LEU A O 1
ATOM 688 N N . THR A 1 86 ? -17.186 -1.364 36.766 1.00 98.31 86 THR A N 1
ATOM 689 C CA . THR A 1 86 ? -16.993 -0.001 36.248 1.00 98.31 86 THR A CA 1
ATOM 690 C C . THR A 1 86 ? -15.533 0.284 35.906 1.00 98.31 86 THR A C 1
ATOM 692 O O . THR A 1 86 ? -15.266 0.875 34.860 1.00 98.31 86 THR A O 1
ATOM 695 N N . GLU A 1 87 ? -14.594 -0.202 36.717 1.00 98.50 87 GLU A N 1
ATOM 696 C CA . GLU A 1 87 ? -13.159 -0.089 36.462 1.00 98.50 87 GLU A CA 1
ATOM 697 C C . GLU A 1 87 ? -12.756 -0.873 35.206 1.00 98.50 87 GLU A C 1
ATOM 699 O O . GLU A 1 87 ? -12.134 -0.313 34.303 1.00 98.50 87 GLU A O 1
ATOM 704 N N . CYS A 1 88 ? -13.208 -2.124 35.066 1.00 98.50 88 CYS A N 1
ATOM 705 C CA . CYS A 1 88 ? -12.972 -2.918 33.860 1.00 98.50 88 CYS A CA 1
ATOM 706 C C . CYS A 1 88 ? -13.533 -2.246 32.599 1.00 98.50 88 CYS A C 1
ATOM 708 O O . CYS A 1 88 ? -12.876 -2.247 31.558 1.00 98.50 88 CYS A O 1
ATOM 710 N N . LYS A 1 89 ? -14.729 -1.644 32.671 1.00 98.56 89 LYS A N 1
ATOM 711 C CA . LYS A 1 89 ? -15.312 -0.891 31.546 1.00 98.56 89 LYS A CA 1
ATOM 712 C C . LYS A 1 89 ? -14.459 0.319 31.168 1.00 98.56 89 LYS A C 1
ATOM 714 O O . LYS A 1 89 ? -14.280 0.575 29.977 1.00 98.56 89 LYS A O 1
ATOM 719 N N . LEU A 1 90 ? -13.933 1.043 32.156 1.00 98.56 90 LEU A N 1
ATOM 720 C CA . LEU A 1 90 ? -13.068 2.199 31.931 1.00 98.56 90 LEU A CA 1
ATOM 721 C C . LEU A 1 90 ? -11.742 1.788 31.277 1.00 98.56 90 LEU A C 1
ATOM 723 O O . LEU A 1 90 ? -11.364 2.369 30.260 1.00 98.56 90 LEU A O 1
ATOM 727 N N . ILE A 1 91 ? -11.079 0.757 31.813 1.00 98.50 91 ILE A N 1
ATOM 728 C CA . ILE A 1 91 ? -9.831 0.211 31.257 1.00 98.50 91 ILE A CA 1
ATOM 729 C C . ILE A 1 91 ? -10.062 -0.260 29.81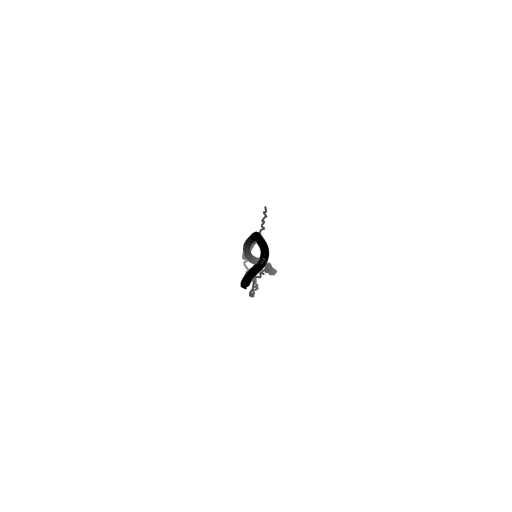9 1.00 98.50 91 ILE A C 1
ATOM 731 O O . ILE A 1 91 ? -9.334 0.139 28.914 1.00 98.50 91 ILE A O 1
ATOM 735 N N . HIS A 1 92 ? -11.130 -1.023 29.576 1.00 98.44 92 HIS A N 1
ATOM 736 C CA . HIS A 1 92 ? -11.459 -1.502 28.236 1.00 98.44 92 HIS A CA 1
ATOM 737 C C . HIS A 1 92 ? -11.675 -0.353 27.238 1.00 98.44 92 HIS A C 1
ATOM 739 O O . HIS A 1 92 ? -11.151 -0.392 26.124 1.00 98.44 92 HIS A O 1
ATOM 745 N N . ALA A 1 93 ? -12.413 0.693 27.625 1.00 98.50 93 ALA A N 1
ATOM 746 C CA . ALA A 1 93 ? -12.621 1.860 26.771 1.00 98.50 93 ALA A CA 1
ATOM 747 C C . ALA A 1 93 ? -11.297 2.576 26.445 1.00 98.50 93 ALA A C 1
ATOM 749 O O . ALA A 1 93 ? -11.060 2.947 25.290 1.00 98.50 93 ALA A O 1
ATOM 750 N N . GLN A 1 94 ? -10.416 2.719 27.438 1.00 98.62 94 GLN A N 1
ATOM 751 C CA . GLN A 1 94 ? -9.101 3.332 27.269 1.00 98.62 94 GLN A CA 1
ATOM 752 C C . GLN A 1 94 ? -8.188 2.501 26.355 1.00 98.62 94 GLN A C 1
ATOM 754 O O . GLN A 1 94 ? -7.527 3.058 25.471 1.00 98.62 94 GLN A O 1
ATOM 759 N N . ASP A 1 95 ? -8.180 1.179 26.508 1.00 98.50 95 ASP A N 1
ATOM 760 C CA . ASP A 1 95 ? -7.400 0.269 25.668 1.00 98.50 95 ASP A CA 1
ATOM 761 C C . ASP A 1 95 ? -7.869 0.324 24.216 1.00 98.50 95 ASP A C 1
ATOM 763 O O . ASP A 1 95 ? -7.053 0.459 23.301 1.00 98.50 95 ASP A O 1
ATOM 767 N N . VAL A 1 96 ? -9.185 0.299 23.984 1.00 98.56 96 VAL A N 1
ATOM 768 C CA . VAL A 1 96 ? -9.763 0.418 22.639 1.00 98.56 96 VAL A CA 1
ATOM 769 C C . VAL A 1 96 ? -9.346 1.734 21.980 1.00 98.56 96 VAL A C 1
ATOM 771 O O . VAL A 1 96 ? -8.949 1.733 20.812 1.00 98.56 96 VAL A O 1
ATOM 774 N N . LEU A 1 97 ? -9.396 2.856 22.702 1.00 98.50 97 LEU A N 1
ATOM 775 C CA . LEU A 1 97 ? -8.953 4.156 22.184 1.00 98.50 97 LEU A CA 1
ATOM 776 C C . LEU A 1 97 ? -7.450 4.173 21.879 1.00 98.50 97 LEU A C 1
ATOM 778 O O . LEU A 1 97 ? -7.032 4.662 20.823 1.00 98.50 97 LEU A O 1
ATOM 782 N N . THR A 1 98 ? -6.641 3.596 22.765 1.00 98.50 98 THR A N 1
ATOM 783 C CA . THR A 1 98 ? -5.184 3.519 22.609 1.00 98.50 98 THR A CA 1
ATOM 784 C C . THR A 1 98 ? -4.808 2.680 21.389 1.00 98.50 98 THR A C 1
ATOM 786 O O . THR A 1 98 ? -4.015 3.118 20.551 1.00 98.50 98 THR A O 1
ATOM 789 N N . TRP A 1 99 ? -5.432 1.511 21.220 1.00 98.38 99 TRP A N 1
ATOM 790 C CA . TRP A 1 99 ? -5.234 0.649 20.056 1.00 98.38 99 TRP A CA 1
ATOM 791 C C . TRP A 1 99 ? -5.694 1.308 18.760 1.00 98.38 99 TRP A C 1
ATOM 793 O O . TRP A 1 99 ? -4.934 1.308 17.791 1.00 98.38 99 TRP A O 1
ATOM 803 N N . LYS A 1 100 ? -6.876 1.937 18.739 1.00 98.56 100 LYS A N 1
ATOM 804 C CA . LYS A 1 100 ? -7.360 2.681 17.563 1.00 98.56 100 LYS A CA 1
ATOM 805 C C . LYS A 1 100 ? -6.376 3.769 17.142 1.00 98.56 100 LYS A C 1
ATOM 807 O O . LYS A 1 100 ? -6.020 3.850 15.968 1.00 98.56 100 LYS A O 1
ATOM 812 N N . THR A 1 101 ? -5.883 4.549 18.099 1.00 98.50 101 THR A N 1
ATOM 813 C CA . THR A 1 101 ? -4.912 5.620 17.841 1.00 98.50 101 THR A CA 1
ATOM 814 C C . THR A 1 101 ? -3.594 5.053 17.314 1.00 98.50 101 THR A C 1
ATOM 816 O O . THR A 1 101 ? -3.070 5.517 16.302 1.00 98.50 101 THR A O 1
ATOM 819 N N . ARG A 1 102 ? -3.073 3.989 17.939 1.00 98.44 102 ARG A N 1
ATOM 820 C CA . ARG A 1 102 ? -1.832 3.331 17.503 1.00 98.44 102 ARG A CA 1
ATOM 821 C C . ARG A 1 102 ? -1.950 2.744 16.096 1.00 98.44 102 ARG A C 1
ATOM 823 O O . ARG A 1 102 ? -1.004 2.857 15.310 1.00 98.44 102 ARG A O 1
ATOM 830 N N . MET A 1 103 ? -3.086 2.126 15.770 1.00 98.31 103 MET A N 1
ATOM 831 C CA . MET A 1 103 ? -3.344 1.589 14.434 1.00 98.31 103 MET A CA 1
ATOM 832 C C . MET A 1 103 ? -3.467 2.703 13.397 1.00 98.31 103 MET A C 1
ATOM 834 O O . MET A 1 103 ? -2.804 2.612 12.367 1.00 98.31 103 MET A O 1
ATOM 838 N N . ALA A 1 104 ? -4.206 3.779 13.683 1.00 98.38 104 ALA A N 1
ATOM 839 C CA . ALA A 1 104 ? -4.331 4.929 12.786 1.00 98.38 104 ALA A CA 1
ATOM 840 C C . ALA A 1 104 ? -2.962 5.551 12.454 1.00 98.38 104 ALA A C 1
ATOM 842 O O . ALA A 1 104 ? -2.620 5.706 11.283 1.00 98.38 104 ALA A O 1
ATOM 843 N N . SER A 1 105 ? -2.119 5.795 13.463 1.00 98.12 105 SER A N 1
ATOM 844 C CA . SER A 1 105 ? -0.761 6.323 13.258 1.00 98.12 105 SER A CA 1
ATOM 845 C C . SER A 1 105 ? 0.146 5.358 12.488 1.00 98.12 105 SER A C 1
ATOM 847 O O . SER A 1 105 ? 1.055 5.771 11.766 1.00 98.12 105 SER A O 1
ATOM 849 N N . THR A 1 106 ? -0.056 4.049 12.643 1.00 98.31 106 THR A N 1
ATOM 850 C CA . THR A 1 106 ? 0.720 3.040 11.908 1.00 98.31 106 THR A CA 1
ATOM 851 C C . THR A 1 106 ? 0.278 2.957 10.450 1.00 98.31 106 THR A C 1
ATOM 853 O O . THR A 1 106 ? 1.139 2.955 9.574 1.00 98.31 106 THR A O 1
ATOM 856 N N . LEU A 1 107 ? -1.029 2.993 10.181 1.00 98.56 107 LEU A N 1
ATOM 857 C CA . LEU A 1 107 ? -1.580 3.075 8.828 1.00 98.56 107 LEU A CA 1
ATOM 858 C C . LEU A 1 107 ? -1.096 4.335 8.106 1.00 98.56 107 LEU A C 1
ATOM 860 O O . LEU A 1 107 ? -0.563 4.229 7.006 1.00 98.56 107 LEU A O 1
ATOM 864 N N . GLN A 1 108 ? -1.155 5.500 8.757 1.00 98.31 108 GLN A N 1
ATOM 865 C CA . GLN A 1 108 ? -0.666 6.753 8.179 1.00 98.31 108 GLN A CA 1
ATOM 866 C C . GLN A 1 108 ? 0.824 6.675 7.803 1.00 98.31 108 GLN A C 1
ATOM 868 O O . GLN A 1 108 ? 1.222 7.127 6.730 1.00 98.31 108 GLN A O 1
ATOM 873 N N . ARG A 1 109 ? 1.666 6.071 8.655 1.00 98.31 109 ARG A N 1
ATOM 874 C CA . ARG A 1 109 ? 3.091 5.860 8.340 1.00 98.31 109 ARG A CA 1
ATOM 875 C C . ARG A 1 109 ? 3.287 4.936 7.141 1.00 98.31 109 ARG A C 1
ATOM 877 O O . ARG A 1 109 ? 4.095 5.251 6.273 1.00 98.31 109 ARG A O 1
ATOM 884 N N . ILE A 1 110 ? 2.541 3.833 7.074 1.00 98.38 110 ILE A N 1
ATOM 885 C CA . ILE A 1 110 ? 2.598 2.893 5.946 1.00 98.38 110 ILE A CA 1
ATOM 886 C C . ILE A 1 110 ? 2.177 3.584 4.646 1.00 98.38 110 ILE A C 1
ATOM 888 O O . ILE A 1 110 ? 2.844 3.423 3.629 1.00 98.38 110 ILE A O 1
ATOM 892 N N . GLU A 1 111 ? 1.118 4.392 4.665 1.00 98.38 111 GLU A N 1
ATOM 893 C CA . GLU A 1 111 ? 0.667 5.145 3.491 1.00 98.38 111 GLU A CA 1
ATOM 894 C C . GLU A 1 111 ? 1.714 6.151 3.002 1.00 98.38 111 GLU A C 1
ATOM 896 O O . GLU A 1 111 ? 1.930 6.277 1.795 1.00 98.38 111 GLU A O 1
ATOM 901 N N . ILE A 1 112 ? 2.391 6.847 3.921 1.00 98.25 112 ILE A N 1
ATOM 902 C CA . ILE A 1 112 ? 3.477 7.775 3.584 1.00 98.25 112 ILE A CA 1
ATOM 903 C C . ILE A 1 112 ? 4.652 7.023 2.951 1.00 98.25 112 ILE A C 1
ATOM 905 O O . ILE A 1 112 ? 5.149 7.443 1.906 1.00 98.25 112 ILE A O 1
ATOM 909 N N . GLU A 1 113 ? 5.092 5.913 3.547 1.00 98.19 113 GLU A N 1
ATOM 910 C CA . GLU A 1 113 ? 6.194 5.116 2.996 1.00 98.19 113 GLU A CA 1
ATOM 911 C C . GLU A 1 113 ? 5.833 4.492 1.645 1.00 98.19 113 GLU A C 1
ATOM 913 O O . GLU A 1 113 ? 6.645 4.529 0.722 1.00 98.19 113 GLU A O 1
ATOM 918 N N . LYS A 1 114 ? 4.592 4.023 1.475 1.00 98.44 114 LYS A N 1
ATOM 919 C CA . LYS A 1 114 ? 4.090 3.546 0.182 1.00 98.44 114 LYS A CA 1
ATOM 920 C C . LYS A 1 114 ? 4.211 4.629 -0.891 1.00 98.44 114 LYS A C 1
ATOM 922 O O . LYS A 1 114 ? 4.804 4.374 -1.933 1.00 98.44 114 LYS A O 1
ATOM 927 N N . ARG A 1 115 ? 3.730 5.851 -0.623 1.00 98.00 115 ARG A N 1
ATOM 928 C CA . ARG A 1 115 ? 3.848 6.975 -1.573 1.00 98.00 115 ARG A CA 1
ATOM 929 C C . ARG A 1 115 ? 5.307 7.290 -1.906 1.00 98.00 115 ARG A C 1
ATOM 931 O O . ARG A 1 115 ? 5.629 7.484 -3.071 1.00 98.00 115 ARG A O 1
ATOM 938 N N . LYS A 1 116 ? 6.209 7.276 -0.915 1.00 98.19 116 LYS A N 1
ATOM 939 C CA . LYS A 1 116 ? 7.650 7.481 -1.151 1.00 98.19 116 LYS A CA 1
ATOM 940 C C . LYS A 1 116 ? 8.246 6.413 -2.068 1.00 98.19 116 LYS A C 1
ATOM 942 O O . LYS A 1 116 ? 9.079 6.744 -2.910 1.00 98.19 116 LYS A O 1
ATOM 947 N N . VAL A 1 117 ? 7.875 5.147 -1.881 1.00 98.00 117 VAL A N 1
ATOM 948 C CA . VAL A 1 117 ? 8.337 4.043 -2.735 1.00 98.00 117 VAL A CA 1
ATOM 949 C C . VAL A 1 117 ? 7.767 4.183 -4.146 1.00 98.00 117 VAL A C 1
ATOM 951 O O . VAL A 1 117 ? 8.536 4.108 -5.102 1.00 98.00 117 VAL A O 1
ATOM 954 N N . ASP A 1 118 ? 6.472 4.473 -4.278 1.00 98.06 118 ASP A N 1
ATOM 955 C CA . ASP A 1 118 ? 5.813 4.685 -5.571 1.00 98.06 118 ASP A CA 1
ATOM 956 C C . ASP A 1 118 ? 6.452 5.854 -6.344 1.00 98.06 118 ASP A C 1
ATOM 958 O O . ASP A 1 118 ? 6.740 5.732 -7.534 1.00 98.06 118 ASP A O 1
ATOM 962 N N . ASP A 1 119 ? 6.748 6.970 -5.673 1.00 98.00 119 ASP A N 1
ATOM 963 C CA . ASP A 1 119 ? 7.400 8.131 -6.287 1.00 98.00 119 ASP A CA 1
ATOM 964 C C . ASP A 1 119 ? 8.846 7.834 -6.702 1.00 98.00 119 ASP A C 1
ATOM 966 O O . ASP A 1 119 ? 9.287 8.268 -7.768 1.00 98.00 119 ASP A O 1
ATOM 970 N N . LYS A 1 120 ? 9.597 7.079 -5.888 1.00 97.75 120 LYS A N 1
ATOM 971 C CA . LYS A 1 120 ? 10.947 6.621 -6.254 1.00 97.75 120 LYS A CA 1
ATOM 972 C C . LYS A 1 120 ? 10.904 5.712 -7.476 1.00 97.75 120 LYS A C 1
ATOM 974 O O . LYS A 1 120 ? 11.703 5.898 -8.387 1.00 97.75 120 LYS A O 1
ATOM 979 N N . PHE A 1 121 ? 9.964 4.771 -7.511 1.00 97.56 121 PHE A N 1
ATOM 980 C CA . PHE A 1 121 ? 9.785 3.865 -8.638 1.00 97.56 121 PHE A CA 1
ATOM 981 C C . PHE A 1 121 ? 9.408 4.622 -9.918 1.00 97.56 121 PHE A C 1
ATOM 983 O O . PHE A 1 121 ? 9.999 4.382 -10.969 1.00 97.56 121 PHE A O 1
ATOM 990 N N . LYS A 1 122 ? 8.488 5.591 -9.843 1.00 97.81 122 LYS A N 1
ATOM 991 C CA . LYS A 1 122 ? 8.142 6.457 -10.984 1.00 97.81 122 LYS A CA 1
ATOM 992 C C . LYS A 1 122 ? 9.348 7.239 -11.499 1.00 97.81 122 LYS A C 1
ATOM 994 O O . LYS A 1 122 ? 9.628 7.202 -12.688 1.00 97.81 122 LYS A O 1
ATOM 999 N N . LYS A 1 123 ? 10.112 7.875 -10.609 1.00 97.69 123 LYS A N 1
ATOM 1000 C CA . LYS A 1 123 ? 11.316 8.624 -11.003 1.00 97.69 123 LYS A CA 1
ATOM 1001 C C . LYS A 1 123 ? 12.379 7.729 -11.639 1.00 97.69 123 LYS A C 1
ATOM 1003 O O . LYS A 1 123 ? 12.952 8.106 -12.653 1.00 97.69 123 LYS A O 1
ATOM 1008 N N . ASP A 1 124 ? 12.632 6.551 -11.070 1.00 97.88 124 ASP A N 1
ATOM 1009 C CA . ASP A 1 124 ? 13.606 5.592 -11.610 1.00 97.88 124 ASP A CA 1
ATOM 1010 C C . ASP A 1 124 ? 13.157 5.037 -12.971 1.00 97.88 124 ASP A C 1
ATOM 1012 O O . ASP A 1 124 ? 13.943 4.965 -13.913 1.00 97.88 124 ASP A O 1
ATOM 1016 N N . THR A 1 125 ? 11.870 4.714 -13.123 1.00 97.44 125 THR A N 1
ATOM 1017 C CA . THR A 1 125 ? 11.324 4.259 -14.411 1.00 97.44 125 THR A CA 1
ATOM 1018 C C . THR A 1 125 ? 11.359 5.353 -15.476 1.00 97.44 125 THR A C 1
ATOM 1020 O O . THR A 1 125 ? 11.799 5.083 -16.592 1.00 97.44 125 THR A O 1
ATOM 1023 N N . GLU A 1 126 ? 10.973 6.589 -15.156 1.00 97.25 126 GLU A N 1
ATOM 1024 C CA . GLU A 1 126 ? 11.081 7.736 -16.066 1.00 97.25 126 GLU A CA 1
ATOM 1025 C C . GLU A 1 126 ? 12.531 8.003 -16.480 1.00 97.25 126 GLU A C 1
ATOM 1027 O O . GLU A 1 126 ? 12.803 8.204 -17.666 1.00 97.25 126 GLU A O 1
ATOM 1032 N N . PHE A 1 127 ? 13.465 7.941 -15.527 1.00 97.50 127 PHE A N 1
ATOM 1033 C CA . PHE A 1 127 ? 14.892 8.097 -15.784 1.00 97.50 127 PHE A CA 1
ATOM 1034 C C . PHE A 1 127 ? 15.409 7.026 -16.755 1.00 97.50 127 PHE A C 1
ATOM 1036 O O . PHE A 1 127 ? 15.942 7.365 -17.813 1.00 97.50 127 PHE A O 1
ATOM 1043 N N . ARG A 1 128 ? 15.162 5.740 -16.468 1.00 96.69 128 ARG A N 1
ATOM 1044 C CA . ARG A 1 128 ? 15.582 4.623 -17.335 1.00 96.69 128 ARG A CA 1
ATOM 1045 C C . ARG A 1 128 ? 14.935 4.679 -18.716 1.00 96.69 128 ARG A C 1
ATOM 1047 O O . ARG A 1 128 ? 15.588 4.397 -19.717 1.00 96.69 128 ARG A O 1
ATOM 1054 N N . LEU A 1 129 ? 13.659 5.061 -18.805 1.00 97.31 129 LEU A N 1
ATOM 1055 C CA . LEU A 1 129 ? 12.993 5.273 -20.093 1.00 97.31 129 LEU A CA 1
ATOM 1056 C C . LEU A 1 129 ? 13.643 6.419 -20.876 1.00 97.31 129 LEU A C 1
ATOM 1058 O O . LEU A 1 129 ? 13.781 6.318 -22.095 1.00 97.31 129 LEU A O 1
ATOM 1062 N N . GLY A 1 130 ? 14.060 7.488 -20.194 1.00 97.75 130 GLY A N 1
ATOM 1063 C CA . GLY A 1 130 ? 14.849 8.571 -20.777 1.00 97.75 130 GLY A CA 1
ATOM 1064 C C . GLY A 1 130 ? 16.180 8.081 -21.352 1.00 97.75 130 GLY A C 1
ATOM 1065 O O . GLY A 1 130 ? 16.480 8.363 -22.513 1.00 97.75 130 GLY A O 1
ATOM 1066 N N . GLU A 1 131 ? 16.937 7.289 -20.589 1.00 97.69 131 GLU A N 1
ATOM 1067 C CA . GLU A 1 131 ? 18.204 6.695 -21.039 1.00 97.69 131 GLU A CA 1
ATOM 1068 C C . GLU A 1 131 ? 18.010 5.782 -22.255 1.00 97.69 131 GLU A C 1
ATOM 1070 O O . GLU A 1 131 ? 18.704 5.931 -23.263 1.00 97.69 131 GLU A O 1
ATOM 1075 N N . LEU A 1 132 ? 17.019 4.886 -22.214 1.00 97.19 132 LEU A N 1
ATOM 1076 C CA . LEU A 1 132 ? 16.709 3.993 -23.332 1.00 97.19 132 LEU A CA 1
ATOM 1077 C C . LEU A 1 132 ? 16.308 4.775 -24.586 1.00 97.19 132 LEU A C 1
ATOM 1079 O O . LEU A 1 132 ? 16.777 4.462 -25.679 1.00 97.19 132 LEU A O 1
ATOM 1083 N N . ARG A 1 133 ? 15.494 5.830 -24.450 1.00 97.50 133 ARG A N 1
ATOM 1084 C CA . ARG A 1 133 ? 15.141 6.709 -25.576 1.00 97.50 133 ARG A CA 1
ATOM 1085 C C . ARG A 1 133 ? 16.369 7.406 -26.157 1.00 97.50 133 ARG A C 1
ATOM 1087 O O . ARG A 1 133 ? 16.482 7.490 -27.378 1.00 97.50 133 ARG A O 1
ATOM 1094 N N . ALA A 1 134 ? 17.296 7.869 -25.319 1.00 97.00 134 ALA A N 1
ATOM 1095 C CA . ALA A 1 134 ? 18.536 8.492 -25.777 1.00 97.00 134 ALA A CA 1
ATOM 1096 C C . ALA A 1 134 ? 19.434 7.497 -26.535 1.00 97.00 134 ALA A C 1
ATOM 1098 O O . ALA A 1 134 ? 19.972 7.835 -27.593 1.00 97.00 134 ALA A O 1
ATOM 1099 N N . VAL A 1 135 ? 19.547 6.258 -26.045 1.00 97.06 135 VAL A N 1
ATOM 1100 C CA . VAL A 1 135 ? 20.271 5.176 -26.733 1.00 97.06 135 VAL A CA 1
ATOM 1101 C C . VAL A 1 135 ? 19.620 4.862 -28.079 1.00 97.06 135 VAL A C 1
ATOM 1103 O O . VAL A 1 135 ? 20.306 4.871 -29.099 1.00 97.06 135 VAL A O 1
ATOM 1106 N N . VAL A 1 136 ? 18.297 4.675 -28.117 1.00 97.50 136 VAL A N 1
ATOM 1107 C CA . VAL A 1 136 ? 17.553 4.430 -29.364 1.00 97.50 136 VAL A CA 1
ATOM 1108 C C . VAL A 1 136 ? 17.744 5.581 -30.352 1.00 97.50 136 VAL A C 1
ATOM 1110 O O . VAL A 1 136 ? 18.007 5.342 -31.529 1.00 97.50 136 VAL A O 1
ATOM 1113 N N . ALA A 1 137 ? 17.686 6.835 -29.897 1.00 97.19 137 ALA A N 1
ATOM 1114 C CA . ALA A 1 137 ? 17.927 7.993 -30.751 1.00 97.19 137 ALA A CA 1
ATOM 1115 C C . ALA A 1 137 ? 19.354 7.989 -31.328 1.00 97.19 137 ALA A C 1
ATOM 1117 O O . ALA A 1 137 ? 19.529 8.213 -32.530 1.00 97.19 137 ALA A O 1
ATOM 1118 N N . LYS A 1 138 ? 20.368 7.676 -30.512 1.00 97.69 138 LYS A N 1
ATOM 1119 C CA . LYS A 1 138 ? 21.769 7.576 -30.946 1.00 97.69 138 LYS A CA 1
ATOM 1120 C C . LYS A 1 138 ? 21.973 6.468 -31.979 1.00 97.69 138 LYS A C 1
ATOM 1122 O O . LYS A 1 138 ? 22.587 6.721 -33.015 1.00 97.69 138 LYS A O 1
ATOM 1127 N N . GLU A 1 139 ? 21.425 5.281 -31.738 1.00 97.06 139 GLU A N 1
ATOM 1128 C CA . GLU A 1 139 ? 21.512 4.160 -32.680 1.00 97.06 139 GLU A CA 1
ATOM 1129 C C . GLU A 1 139 ? 20.720 4.431 -33.965 1.00 97.06 139 GLU A C 1
ATOM 1131 O O . GLU A 1 139 ? 21.208 4.154 -35.057 1.00 97.06 139 GLU A O 1
ATOM 1136 N N . SER A 1 140 ? 19.561 5.094 -33.881 1.00 97.12 140 SER A N 1
ATOM 1137 C CA . SER A 1 140 ? 18.808 5.520 -35.069 1.00 97.12 140 SER A CA 1
ATOM 1138 C C . SER A 1 140 ? 19.596 6.502 -35.943 1.00 97.12 140 SER A C 1
ATOM 1140 O O . SER A 1 140 ? 19.482 6.478 -37.168 1.00 97.12 140 SER A O 1
ATOM 1142 N N . LYS A 1 141 ? 20.403 7.379 -35.329 1.00 97.56 141 LYS A N 1
ATOM 1143 C CA . LYS A 1 141 ? 21.279 8.303 -36.053 1.00 97.56 141 LYS A CA 1
ATOM 1144 C C . LYS A 1 141 ? 22.431 7.545 -36.707 1.00 97.56 141 LYS A C 1
ATOM 1146 O O . LYS A 1 141 ? 22.651 7.718 -37.897 1.00 97.56 141 LYS A O 1
ATOM 1151 N N . ARG A 1 142 ? 23.105 6.659 -35.964 1.00 97.00 142 ARG A N 1
ATOM 1152 C CA . ARG A 1 142 ? 24.177 5.799 -36.498 1.00 97.00 142 ARG A CA 1
ATOM 1153 C C . ARG A 1 142 ? 23.703 4.967 -37.684 1.00 97.00 142 ARG A C 1
ATOM 1155 O O . ARG A 1 142 ? 24.415 4.879 -38.677 1.00 97.00 142 ARG A O 1
ATOM 1162 N N . ARG A 1 143 ? 22.494 4.410 -37.596 1.00 96.81 143 ARG A N 1
ATOM 1163 C CA . ARG A 1 143 ? 21.863 3.668 -38.687 1.00 96.81 143 ARG A CA 1
ATOM 1164 C C . ARG A 1 143 ? 21.664 4.541 -39.925 1.00 96.81 143 ARG A C 1
ATOM 1166 O O . ARG A 1 143 ? 22.122 4.154 -40.990 1.00 96.81 143 ARG A O 1
ATOM 1173 N N . ARG A 1 144 ? 21.070 5.731 -39.780 1.00 97.12 144 ARG A N 1
ATOM 1174 C CA . ARG A 1 144 ? 20.901 6.678 -40.899 1.00 97.12 144 ARG A CA 1
ATOM 1175 C C . ARG A 1 144 ? 22.238 7.095 -41.517 1.00 97.12 144 ARG A C 1
ATOM 1177 O O . ARG A 1 144 ? 22.361 7.133 -42.736 1.00 97.12 144 ARG A O 1
ATOM 1184 N N . ASP A 1 145 ? 23.252 7.353 -40.692 1.00 97.38 145 ASP A N 1
ATOM 1185 C CA . ASP A 1 145 ? 24.597 7.703 -41.162 1.00 97.38 145 ASP A CA 1
ATOM 1186 C C . ASP A 1 145 ? 25.274 6.528 -41.897 1.00 97.38 145 ASP A C 1
ATOM 1188 O O . ASP A 1 145 ? 26.069 6.748 -42.810 1.00 97.38 145 ASP A O 1
ATOM 1192 N N . ALA A 1 146 ? 25.001 5.282 -41.498 1.00 96.62 146 ALA A N 1
ATOM 1193 C CA . ALA A 1 146 ? 25.492 4.086 -42.179 1.00 96.62 146 ALA A CA 1
ATOM 1194 C C . ALA A 1 146 ? 24.761 3.853 -43.510 1.00 96.62 146 ALA A C 1
ATOM 1196 O O . ALA A 1 146 ? 25.415 3.621 -44.521 1.00 96.62 146 ALA A O 1
ATOM 1197 N N . GLU A 1 147 ? 23.434 3.994 -43.532 1.00 97.50 147 GLU A N 1
ATOM 1198 C CA . GLU A 1 147 ? 22.614 3.920 -44.749 1.00 97.50 147 GLU A CA 1
ATOM 1199 C C . GLU A 1 147 ? 23.065 4.974 -45.779 1.00 97.50 147 GLU A C 1
ATOM 1201 O O . GLU A 1 147 ? 23.298 4.645 -46.941 1.00 97.50 147 GLU A O 1
ATOM 1206 N N . ALA A 1 148 ? 23.327 6.215 -45.352 1.00 97.19 148 ALA A N 1
ATOM 1207 C CA . ALA A 1 148 ? 23.868 7.257 -46.228 1.00 97.19 148 ALA A CA 1
ATOM 1208 C C . ALA A 1 148 ? 25.251 6.894 -46.812 1.00 97.19 148 ALA A C 1
ATOM 1210 O O . ALA A 1 148 ? 25.512 7.122 -47.995 1.00 97.19 148 ALA A O 1
ATOM 1211 N N . ARG A 1 149 ? 26.141 6.277 -46.022 1.00 97.19 149 ARG A N 1
ATOM 1212 C CA . ARG A 1 149 ? 27.444 5.800 -46.528 1.00 97.19 149 ARG A CA 1
ATOM 1213 C C . ARG A 1 149 ? 27.291 4.668 -47.532 1.00 97.19 149 ARG A C 1
ATOM 1215 O O . ARG A 1 149 ? 27.993 4.688 -48.536 1.00 97.19 149 ARG A O 1
ATOM 1222 N N . ILE A 1 150 ? 26.387 3.721 -47.280 1.00 97.19 150 ILE A N 1
ATOM 1223 C CA . ILE A 1 150 ? 26.101 2.618 -48.206 1.00 97.19 150 ILE A CA 1
ATOM 1224 C C . ILE A 1 150 ? 25.654 3.184 -49.553 1.00 97.19 150 ILE A C 1
ATOM 1226 O O . ILE A 1 150 ? 26.292 2.886 -50.554 1.00 97.19 150 ILE A O 1
ATOM 1230 N N . THR A 1 151 ? 24.674 4.094 -49.571 1.00 97.12 151 THR A N 1
ATOM 1231 C CA . THR A 1 151 ? 24.214 4.711 -50.832 1.00 97.12 151 THR A CA 1
ATOM 1232 C C . THR A 1 151 ? 25.331 5.454 -51.578 1.00 97.12 151 THR A C 1
ATOM 1234 O O . THR A 1 151 ? 25.413 5.395 -52.802 1.00 97.12 151 THR A O 1
ATOM 1237 N N . THR A 1 152 ? 26.246 6.110 -50.853 1.00 96.75 152 THR A N 1
ATOM 1238 C CA . THR A 1 152 ? 27.406 6.786 -51.461 1.00 96.75 152 THR A CA 1
ATOM 1239 C C . THR A 1 152 ? 28.390 5.783 -52.070 1.00 96.75 152 THR A C 1
ATOM 1241 O O . THR A 1 152 ? 28.878 5.993 -53.177 1.00 96.75 152 THR A O 1
ATOM 1244 N N . LEU A 1 153 ? 28.681 4.688 -51.362 1.00 97.19 153 LEU A N 1
ATOM 1245 C CA . LEU A 1 153 ? 29.570 3.628 -51.842 1.00 97.19 153 LEU A CA 1
ATOM 1246 C C . LEU A 1 153 ? 28.969 2.879 -53.036 1.00 97.19 153 LEU A C 1
ATOM 1248 O O . LEU A 1 153 ? 29.692 2.568 -53.976 1.00 97.19 153 LEU A O 1
ATOM 1252 N N . GLU A 1 154 ? 27.658 2.632 -53.035 1.00 97.56 154 GLU A N 1
ATOM 1253 C CA . GLU A 1 154 ? 26.939 2.049 -54.172 1.00 97.56 154 GLU A CA 1
ATOM 1254 C C . GLU A 1 154 ? 27.064 2.934 -55.416 1.00 97.56 154 GLU A C 1
ATOM 1256 O O . GLU A 1 154 ? 27.369 2.432 -56.498 1.00 97.56 154 GLU A O 1
ATOM 1261 N N . GLN A 1 155 ? 26.916 4.254 -55.261 1.00 97.06 155 GLN A N 1
ATOM 1262 C CA . GLN A 1 155 ? 27.108 5.203 -56.358 1.00 97.06 155 GLN A CA 1
ATOM 1263 C C . GLN A 1 155 ? 28.555 5.196 -56.878 1.00 97.06 155 GLN A C 1
ATOM 1265 O O . GLN A 1 155 ? 28.773 5.116 -58.085 1.00 97.06 155 GLN A O 1
ATOM 1270 N N . GLN A 1 156 ? 29.549 5.222 -55.981 1.00 96.19 156 GLN A N 1
ATOM 1271 C CA . GLN A 1 156 ? 30.967 5.145 -56.359 1.00 96.19 156 GLN A CA 1
ATOM 1272 C C . GLN A 1 156 ? 31.295 3.842 -57.095 1.00 96.19 156 GLN A C 1
ATOM 1274 O O . GLN A 1 156 ? 32.028 3.855 -58.081 1.00 96.19 156 GLN A O 1
ATOM 1279 N N . LEU A 1 157 ? 30.736 2.719 -56.642 1.00 97.56 157 LEU A N 1
ATOM 1280 C CA . LEU A 1 157 ? 30.917 1.420 -57.280 1.00 97.56 157 LEU A CA 1
ATOM 1281 C C . LEU A 1 157 ? 30.323 1.405 -58.694 1.00 97.56 157 LEU A C 1
ATOM 1283 O O . LEU A 1 157 ? 30.988 0.933 -59.613 1.00 97.56 157 LEU A O 1
ATOM 1287 N N . GLN A 1 158 ? 29.134 1.980 -58.895 1.00 97.56 158 GLN A N 1
ATOM 1288 C CA . GLN A 1 158 ? 28.546 2.130 -60.231 1.00 97.56 158 GLN A CA 1
ATOM 1289 C C . GLN A 1 158 ? 29.400 3.016 -61.146 1.00 97.56 158 GLN A C 1
ATOM 1291 O O . GLN A 1 158 ? 29.601 2.688 -62.315 1.00 97.56 158 GLN A O 1
ATOM 1296 N N . ASP A 1 159 ? 29.923 4.130 -60.635 1.00 96.38 159 ASP A N 1
ATOM 1297 C CA . ASP A 1 159 ? 30.761 5.031 -61.427 1.00 96.38 159 ASP A CA 1
ATOM 1298 C C . ASP A 1 159 ? 32.096 4.370 -61.807 1.00 96.38 159 ASP A C 1
ATOM 1300 O O . ASP A 1 159 ? 32.532 4.481 -62.955 1.00 96.38 159 ASP A O 1
ATOM 1304 N N . HIS A 1 160 ? 32.709 3.606 -60.898 1.00 96.25 160 HIS A N 1
ATOM 1305 C CA . HIS A 1 160 ? 33.901 2.811 -61.198 1.00 96.25 160 HIS A CA 1
ATOM 1306 C C . HIS A 1 160 ? 33.629 1.683 -62.198 1.00 96.25 160 HIS A C 1
ATOM 1308 O O . HIS A 1 160 ? 34.446 1.465 -63.090 1.00 96.25 160 HIS A O 1
ATOM 1314 N N . GLN A 1 161 ? 32.483 1.002 -62.109 1.00 97.62 161 GLN A N 1
ATOM 1315 C CA . GLN A 1 161 ? 32.077 0.009 -63.109 1.00 97.62 161 GLN A CA 1
ATOM 1316 C C . GLN A 1 161 ? 31.976 0.638 -64.504 1.00 97.62 161 GLN A C 1
ATOM 1318 O O . GLN A 1 161 ? 32.603 0.145 -65.438 1.00 97.62 161 GLN A O 1
ATOM 1323 N N . ARG A 1 162 ? 31.301 1.789 -64.633 1.00 96.62 162 ARG A N 1
ATOM 1324 C CA . ARG A 1 162 ? 31.205 2.524 -65.909 1.00 96.62 162 ARG A CA 1
ATOM 1325 C C . ARG A 1 162 ? 32.573 2.958 -66.442 1.00 96.62 162 ARG A C 1
ATOM 1327 O O . ARG A 1 162 ? 32.810 2.899 -67.646 1.00 96.62 162 ARG A O 1
ATOM 1334 N N . GLN A 1 163 ? 33.478 3.403 -65.567 1.00 95.69 163 GLN A N 1
ATOM 1335 C CA . GLN A 1 163 ? 34.847 3.768 -65.952 1.00 95.69 163 GLN A CA 1
ATOM 1336 C C . GLN A 1 163 ? 35.633 2.563 -66.478 1.00 95.69 163 GLN A C 1
ATOM 1338 O O . GLN A 1 163 ? 36.302 2.681 -67.504 1.00 95.69 163 GLN A O 1
ATOM 1343 N N . LEU A 1 164 ? 35.537 1.412 -65.806 1.00 96.12 164 LEU A N 1
ATOM 1344 C CA . LEU A 1 164 ? 36.190 0.176 -66.239 1.00 96.12 164 LEU A CA 1
ATOM 1345 C C . LEU A 1 164 ? 35.630 -0.316 -67.577 1.00 96.12 164 LEU A C 1
ATOM 1347 O O . LEU A 1 164 ? 36.405 -0.645 -68.471 1.00 96.12 164 LEU A O 1
ATOM 1351 N N . GLU A 1 165 ? 34.308 -0.297 -67.760 1.00 96.38 165 GLU A N 1
ATOM 1352 C CA . GLU A 1 165 ? 33.662 -0.630 -69.037 1.00 96.38 165 GLU A CA 1
ATOM 1353 C C . GLU A 1 165 ? 34.123 0.306 -70.167 1.00 96.38 165 GLU A C 1
ATOM 1355 O O . GLU A 1 165 ? 34.434 -0.143 -71.275 1.00 96.38 165 GLU A O 1
ATOM 1360 N N . ALA A 1 166 ? 34.235 1.610 -69.888 1.00 95.12 166 ALA A N 1
ATOM 1361 C CA . ALA A 1 166 ? 34.740 2.587 -70.848 1.00 95.12 166 ALA A CA 1
ATOM 1362 C C . ALA A 1 166 ? 36.199 2.297 -71.239 1.00 95.12 166 ALA A C 1
ATOM 1364 O O . ALA A 1 166 ? 36.494 2.217 -72.436 1.00 95.12 166 ALA A O 1
ATOM 1365 N N . GLN A 1 167 ? 37.080 2.064 -70.259 1.00 95.56 167 GLN A N 1
ATOM 1366 C CA . GLN A 1 167 ? 38.486 1.705 -70.484 1.00 95.56 167 GLN A CA 1
ATOM 1367 C C . GLN A 1 167 ? 38.626 0.390 -71.253 1.00 95.56 167 GLN A C 1
ATOM 1369 O O . GLN A 1 167 ? 39.418 0.305 -72.189 1.00 95.56 167 GLN A O 1
ATOM 1374 N N . GLN A 1 168 ? 37.826 -0.624 -70.920 1.00 96.19 168 GLN A N 1
ATOM 1375 C CA . GLN A 1 168 ? 37.801 -1.889 -71.648 1.00 96.19 168 GLN A CA 1
ATOM 1376 C C . GLN A 1 168 ? 37.385 -1.673 -73.109 1.00 96.19 168 GLN A C 1
ATOM 1378 O O . GLN A 1 168 ? 38.012 -2.208 -74.027 1.00 96.19 168 GLN A O 1
ATOM 1383 N N . SER A 1 169 ? 36.364 -0.845 -73.350 1.00 95.38 169 SER A N 1
ATOM 1384 C CA . SER A 1 169 ? 35.921 -0.516 -74.706 1.00 95.38 169 SER A CA 1
ATOM 1385 C C . SER A 1 169 ? 36.998 0.227 -75.512 1.00 95.38 169 SER A C 1
ATOM 1387 O O . SER A 1 169 ? 37.160 -0.035 -76.705 1.00 95.38 169 SER A O 1
ATOM 1389 N N . GLU A 1 170 ? 37.757 1.120 -74.873 1.00 95.12 170 GLU A N 1
ATOM 1390 C CA . GLU A 1 170 ? 38.861 1.864 -75.481 1.00 95.12 170 GLU A CA 1
ATOM 1391 C C . GLU A 1 170 ? 40.053 0.952 -75.786 1.00 95.12 170 GLU A C 1
ATOM 1393 O O . GLU A 1 170 ? 40.555 0.956 -76.910 1.00 95.12 170 GLU A O 1
ATOM 1398 N N . MET A 1 171 ? 40.431 0.086 -74.843 1.00 94.44 171 MET A N 1
ATOM 1399 C CA . MET A 1 171 ? 41.453 -0.943 -75.042 1.00 94.44 171 MET A CA 1
ATOM 1400 C C . MET A 1 171 ? 41.107 -1.860 -76.218 1.00 94.44 171 MET A C 1
ATOM 1402 O O . MET A 1 171 ? 41.962 -2.129 -77.060 1.00 94.44 171 MET A O 1
ATOM 1406 N N . HIS A 1 172 ? 39.848 -2.292 -76.345 1.00 93.88 172 HIS A N 1
ATOM 1407 C CA . HIS A 1 172 ? 39.409 -3.085 -77.494 1.00 93.88 172 HIS A CA 1
ATOM 1408 C C . HIS A 1 172 ? 39.486 -2.319 -78.822 1.00 93.88 172 HIS A C 1
ATOM 1410 O O . HIS A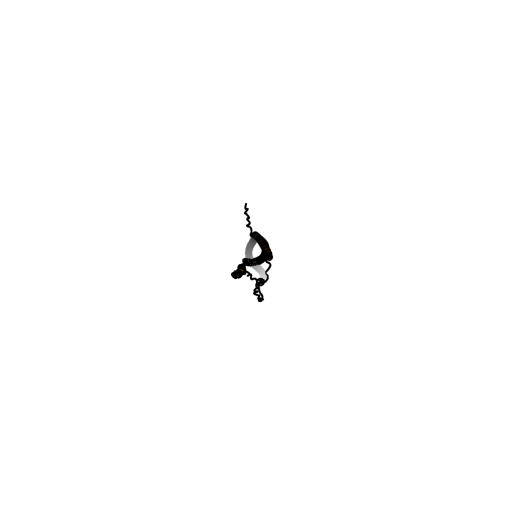 1 172 ? 39.811 -2.924 -79.846 1.00 93.88 172 HIS A O 1
ATOM 1416 N N . ARG A 1 173 ? 39.201 -1.009 -78.844 1.00 94.12 173 ARG A N 1
ATOM 1417 C CA . ARG A 1 173 ? 39.380 -0.181 -80.052 1.00 94.12 173 ARG A CA 1
ATOM 1418 C C . ARG A 1 173 ? 40.858 -0.042 -80.413 1.00 94.12 173 ARG A C 1
ATOM 1420 O O . ARG A 1 173 ? 41.222 -0.356 -81.542 1.00 94.12 173 ARG A O 1
ATOM 1427 N N . SER A 1 174 ? 41.701 0.310 -79.444 1.00 91.69 174 SER A N 1
ATOM 1428 C CA . SER A 1 174 ? 43.153 0.430 -79.617 1.00 91.69 174 SER A CA 1
ATOM 1429 C C . SER A 1 174 ? 43.786 -0.882 -80.098 1.00 91.69 174 SER A C 1
ATOM 1431 O O . SER A 1 174 ? 44.580 -0.888 -81.036 1.00 91.69 174 SER A O 1
ATOM 1433 N N . ALA A 1 175 ? 43.362 -2.030 -79.559 1.00 92.38 175 ALA A N 1
ATOM 1434 C CA . ALA A 1 175 ? 43.819 -3.342 -80.018 1.00 92.38 175 ALA A CA 1
ATOM 1435 C C . ALA A 1 175 ? 43.441 -3.621 -81.486 1.00 92.38 175 ALA A C 1
ATOM 1437 O O . ALA A 1 175 ? 44.253 -4.149 -82.249 1.00 92.38 175 ALA A O 1
ATOM 1438 N N . LYS A 1 176 ? 42.228 -3.238 -81.916 1.00 93.88 176 LYS A N 1
ATOM 1439 C CA . LYS A 1 176 ? 41.801 -3.353 -83.323 1.00 93.88 176 LYS A CA 1
ATOM 1440 C C . LYS A 1 176 ? 42.621 -2.443 -84.239 1.00 93.88 176 LYS A C 1
ATOM 1442 O O . LYS A 1 176 ? 43.036 -2.882 -85.311 1.00 93.88 176 LYS A O 1
ATOM 1447 N N . GLU A 1 177 ? 42.870 -1.205 -83.820 1.00 92.81 177 GLU A N 1
ATOM 1448 C CA . GLU A 1 177 ? 43.710 -0.250 -84.553 1.00 92.81 177 GLU A CA 1
ATOM 1449 C C . GLU A 1 177 ? 45.151 -0.757 -84.675 1.00 92.81 177 GLU A C 1
ATOM 1451 O O . GLU A 1 177 ? 45.698 -0.790 -85.777 1.00 92.81 177 GLU A O 1
ATOM 1456 N N . SER A 1 178 ? 45.729 -1.249 -83.577 1.00 91.69 178 SER A N 1
ATOM 1457 C CA . SER A 1 178 ? 47.065 -1.848 -83.544 1.00 91.69 178 SER A CA 1
ATOM 1458 C C . SER A 1 178 ? 47.177 -3.031 -84.509 1.00 91.69 178 SER A C 1
ATOM 1460 O O . SER A 1 178 ? 48.063 -3.040 -85.362 1.00 91.69 178 SER A O 1
ATOM 1462 N N . LYS A 1 179 ? 46.213 -3.964 -84.484 1.00 93.00 179 LYS A N 1
ATOM 1463 C CA . LYS A 1 179 ? 46.159 -5.101 -85.421 1.00 93.00 179 LYS A CA 1
ATOM 1464 C C . LYS A 1 179 ? 46.028 -4.651 -86.882 1.00 93.00 179 LYS A C 1
ATOM 1466 O O . LYS A 1 179 ? 46.625 -5.248 -87.777 1.00 93.00 179 LYS A O 1
ATOM 1471 N N . SER A 1 180 ? 45.268 -3.586 -87.145 1.00 92.44 180 SER A N 1
ATOM 1472 C CA . SER A 1 180 ? 45.146 -2.999 -88.486 1.00 92.44 180 SER A CA 1
ATOM 1473 C C . SER A 1 180 ? 46.471 -2.398 -88.973 1.00 92.44 180 SER A C 1
ATOM 1475 O O . SER A 1 180 ? 46.877 -2.638 -90.112 1.00 92.44 180 SER A O 1
ATOM 1477 N N . ILE A 1 181 ? 47.172 -1.652 -88.115 1.00 91.75 181 ILE A N 1
ATOM 1478 C CA . ILE A 1 181 ? 48.498 -1.091 -88.415 1.00 91.75 181 ILE A CA 1
ATOM 1479 C C . ILE A 1 181 ? 49.509 -2.217 -88.645 1.00 91.75 181 ILE A C 1
ATOM 1481 O O . ILE A 1 181 ? 50.258 -2.180 -89.620 1.00 91.75 181 ILE A O 1
ATOM 1485 N N . GLU A 1 182 ? 49.495 -3.249 -87.805 1.00 91.25 182 GLU A N 1
ATOM 1486 C CA . GLU A 1 182 ? 50.362 -4.416 -87.949 1.00 91.25 182 GLU A CA 1
ATOM 1487 C C . GLU A 1 182 ? 50.174 -5.096 -89.317 1.00 91.25 182 GLU A C 1
ATOM 1489 O O . GLU A 1 182 ? 51.149 -5.392 -90.011 1.00 91.25 182 GLU A O 1
ATOM 1494 N N . LEU A 1 183 ? 48.927 -5.278 -89.768 1.00 92.81 183 LEU A N 1
ATOM 1495 C CA . LEU A 1 183 ? 48.624 -5.816 -91.099 1.00 92.81 183 LEU A CA 1
ATOM 1496 C C . LEU A 1 183 ? 49.167 -4.932 -92.231 1.00 92.81 183 LEU A C 1
ATOM 1498 O O . LEU A 1 183 ? 49.690 -5.454 -93.222 1.00 92.81 183 LEU A O 1
ATOM 1502 N N . LEU A 1 184 ? 49.062 -3.607 -92.104 1.00 92.00 184 LEU A N 1
ATOM 1503 C CA . LEU A 1 184 ? 49.624 -2.667 -93.078 1.00 92.00 184 LEU A CA 1
ATOM 1504 C C . LEU A 1 184 ? 51.155 -2.745 -93.118 1.00 92.00 184 LEU A C 1
ATOM 1506 O O . LEU A 1 184 ? 51.721 -2.796 -94.211 1.00 92.00 184 LEU A O 1
ATOM 1510 N N . LEU A 1 185 ? 51.819 -2.837 -91.962 1.00 89.62 185 LEU A N 1
ATOM 1511 C CA . LEU A 1 185 ? 53.271 -3.009 -91.869 1.00 89.62 185 LEU A CA 1
ATOM 1512 C C . LEU A 1 185 ? 53.726 -4.333 -92.491 1.00 89.62 185 LEU A C 1
ATOM 1514 O O . LEU A 1 185 ? 54.660 -4.344 -93.294 1.00 89.62 185 LEU A O 1
ATOM 1518 N N . ARG A 1 186 ? 53.030 -5.443 -92.209 1.00 89.94 186 ARG A N 1
ATOM 1519 C CA . ARG A 1 186 ? 53.307 -6.745 -92.843 1.00 89.94 186 ARG A CA 1
ATOM 1520 C C . ARG A 1 186 ? 53.195 -6.653 -94.370 1.00 89.94 186 ARG A C 1
ATOM 1522 O O . ARG A 1 186 ? 54.085 -7.131 -95.074 1.00 89.94 186 ARG A O 1
ATOM 1529 N N . ARG A 1 187 ? 52.157 -5.991 -94.901 1.00 91.56 187 ARG A N 1
ATOM 1530 C CA . ARG A 1 187 ? 52.012 -5.742 -96.352 1.00 91.56 187 ARG A CA 1
ATOM 1531 C C . ARG A 1 187 ? 53.141 -4.868 -96.899 1.00 91.56 187 ARG A C 1
ATOM 1533 O O . ARG A 1 187 ? 53.705 -5.197 -97.941 1.00 91.56 187 ARG A O 1
ATOM 1540 N N . ALA A 1 188 ? 53.506 -3.793 -96.201 1.00 86.75 188 ALA A N 1
ATOM 1541 C CA . ALA A 1 188 ? 54.603 -2.916 -96.599 1.00 86.75 188 ALA A CA 1
ATOM 1542 C C . ALA A 1 188 ? 55.929 -3.690 -96.685 1.00 86.75 188 ALA A C 1
ATOM 1544 O O . ALA A 1 188 ? 56.584 -3.657 -97.727 1.00 86.75 188 ALA A O 1
ATOM 1545 N N . HIS A 1 189 ? 56.264 -4.490 -95.669 1.00 86.88 189 HIS A N 1
ATOM 1546 C CA . HIS A 1 189 ? 57.450 -5.350 -95.679 1.00 86.88 189 HIS A CA 1
ATOM 1547 C C . HIS A 1 189 ? 57.435 -6.380 -96.816 1.00 86.88 189 HIS A C 1
ATOM 1549 O O . HIS A 1 189 ? 58.454 -6.571 -97.482 1.00 86.88 189 HIS A O 1
ATOM 1555 N N . GLN A 1 190 ? 56.290 -7.007 -97.109 1.00 87.44 190 GLN A N 1
ATOM 1556 C CA . GLN A 1 190 ? 56.159 -7.911 -98.259 1.00 87.44 190 GLN A CA 1
ATOM 1557 C C . GLN A 1 190 ? 56.414 -7.185 -99.589 1.00 87.44 190 GLN A C 1
ATOM 1559 O O . GLN A 1 190 ? 57.138 -7.693 -100.450 1.00 87.44 190 GLN A O 1
ATOM 1564 N N . THR A 1 191 ? 55.861 -5.979 -99.764 1.00 87.69 191 THR A N 1
ATOM 1565 C CA . THR A 1 191 ? 56.104 -5.174 -100.972 1.00 87.69 191 THR A CA 1
ATOM 1566 C C . THR A 1 191 ? 57.560 -4.725 -101.084 1.00 87.69 191 THR A C 1
ATOM 1568 O O . THR A 1 191 ? 58.133 -4.799 -102.170 1.00 87.69 191 THR A O 1
ATOM 1571 N N . GLU A 1 192 ? 58.192 -4.343 -99.973 1.00 85.44 192 GLU A N 1
ATOM 1572 C CA . GLU A 1 192 ? 59.607 -3.983 -99.913 1.00 85.44 192 GLU A CA 1
ATOM 1573 C C . GLU A 1 192 ? 60.496 -5.173 -100.301 1.00 85.44 192 GLU A C 1
ATOM 1575 O O . GLU A 1 192 ? 61.386 -5.037 -101.143 1.00 85.44 192 GLU A O 1
ATOM 1580 N N . ALA A 1 193 ? 60.230 -6.360 -99.747 1.00 84.00 193 ALA A N 1
ATOM 1581 C CA . ALA A 1 193 ? 60.945 -7.585 -100.090 1.00 84.00 193 ALA A CA 1
ATOM 1582 C C . ALA A 1 193 ? 60.805 -7.926 -101.584 1.00 84.00 193 ALA A C 1
ATOM 1584 O O . ALA A 1 193 ? 61.796 -8.266 -102.241 1.00 84.00 193 ALA A O 1
ATOM 1585 N N . ARG A 1 194 ? 59.599 -7.764 -102.150 1.00 82.81 194 ARG A N 1
ATOM 1586 C CA . ARG A 1 194 ? 59.346 -7.935 -103.588 1.00 82.81 194 ARG A CA 1
ATOM 1587 C C . ARG A 1 194 ? 60.169 -6.955 -104.428 1.00 82.81 194 ARG A C 1
ATOM 1589 O O . ARG A 1 194 ? 60.829 -7.382 -105.373 1.00 82.81 194 ARG A O 1
ATOM 1596 N N . LEU A 1 195 ? 60.178 -5.669 -104.073 1.00 85.81 195 LEU A N 1
ATOM 1597 C CA . LEU A 1 195 ? 60.945 -4.636 -104.781 1.00 85.81 195 LEU A CA 1
ATOM 1598 C C . LEU A 1 195 ? 62.461 -4.865 -104.676 1.00 85.81 195 LEU A C 1
ATOM 1600 O O . LEU A 1 195 ? 63.166 -4.736 -105.675 1.00 85.81 195 LEU A O 1
ATOM 1604 N N . LYS A 1 196 ? 62.977 -5.272 -103.508 1.00 84.81 196 LYS A N 1
ATOM 1605 C CA . LYS A 1 196 ? 64.393 -5.650 -103.334 1.00 84.81 196 LYS A CA 1
ATOM 1606 C C . LYS A 1 196 ? 64.780 -6.827 -104.230 1.00 84.81 196 LYS A C 1
ATOM 1608 O O . LYS A 1 196 ? 65.843 -6.793 -104.847 1.00 84.81 196 LYS A O 1
ATOM 1613 N N . SER A 1 197 ? 63.918 -7.841 -104.337 1.00 79.62 197 SER A N 1
ATOM 1614 C CA . SER A 1 197 ? 64.128 -8.985 -105.235 1.00 79.62 197 SER A CA 1
ATOM 1615 C C . SER A 1 197 ? 64.128 -8.561 -106.709 1.00 79.62 197 SER A C 1
ATOM 1617 O O . SER A 1 197 ? 65.042 -8.921 -107.451 1.00 79.62 197 SER A O 1
ATOM 1619 N N . GLN A 1 198 ? 63.170 -7.723 -107.120 1.00 82.62 198 GLN A N 1
ATOM 1620 C CA . GLN A 1 198 ? 63.120 -7.161 -108.474 1.00 82.62 198 GLN A CA 1
ATOM 1621 C C . GLN A 1 198 ? 64.374 -6.334 -108.797 1.00 82.62 198 GLN A C 1
ATOM 1623 O O . GLN A 1 198 ? 64.975 -6.524 -109.855 1.00 82.62 198 GLN A O 1
ATOM 1628 N N . LEU A 1 199 ? 64.825 -5.477 -107.874 1.00 83.88 199 LEU A N 1
ATOM 1629 C CA . LEU A 1 199 ? 66.052 -4.690 -108.022 1.00 83.88 199 LEU A CA 1
ATOM 1630 C C . LEU A 1 199 ? 67.293 -5.582 -108.140 1.00 83.88 199 LEU A C 1
ATOM 1632 O O . LEU A 1 199 ? 68.154 -5.316 -108.976 1.00 83.88 199 LEU A O 1
ATOM 1636 N N . ALA A 1 200 ? 67.394 -6.640 -107.331 1.00 79.56 200 ALA A N 1
ATOM 1637 C CA . ALA A 1 200 ? 68.478 -7.614 -107.440 1.00 79.56 200 ALA A CA 1
ATOM 1638 C C . ALA A 1 200 ? 68.481 -8.300 -108.818 1.00 79.56 200 ALA A C 1
ATOM 1640 O O . ALA A 1 200 ? 69.538 -8.422 -109.433 1.00 79.56 200 ALA A O 1
ATOM 1641 N N . GLY A 1 201 ? 67.305 -8.661 -109.344 1.00 76.81 201 GLY A N 1
ATOM 1642 C CA . GLY A 1 201 ? 67.161 -9.210 -110.694 1.00 76.81 201 GLY A CA 1
ATOM 1643 C C . GLY A 1 201 ? 67.556 -8.226 -111.803 1.00 76.81 201 GLY A C 1
ATOM 1644 O O . GLY A 1 201 ? 68.196 -8.615 -112.777 1.00 76.81 201 GLY A O 1
ATOM 1645 N N . VAL A 1 202 ? 67.224 -6.937 -111.666 1.00 77.69 202 VAL A N 1
ATOM 1646 C CA . VAL A 1 202 ? 67.672 -5.885 -112.602 1.00 77.69 202 VAL A CA 1
ATOM 1647 C C . VAL A 1 202 ? 69.188 -5.698 -112.533 1.00 77.69 202 VAL A C 1
ATOM 1649 O O . VAL A 1 202 ? 69.838 -5.690 -113.573 1.00 77.69 202 VAL A O 1
ATOM 1652 N N . LYS A 1 203 ? 69.769 -5.623 -111.329 1.00 76.81 203 LYS A N 1
ATOM 1653 C CA . LYS A 1 203 ? 71.227 -5.531 -111.146 1.00 76.81 203 LYS A CA 1
ATOM 1654 C C . LYS A 1 203 ? 71.958 -6.715 -111.779 1.00 76.81 203 LYS A C 1
ATOM 1656 O O . LYS A 1 203 ? 72.945 -6.498 -112.467 1.00 76.81 203 LYS A O 1
ATOM 1661 N N . ALA A 1 204 ? 71.459 -7.938 -111.594 1.00 73.12 204 ALA A N 1
ATOM 1662 C CA . ALA A 1 204 ? 72.042 -9.131 -112.205 1.00 73.12 204 ALA A CA 1
ATOM 1663 C C . ALA A 1 204 ? 72.019 -9.065 -113.743 1.00 73.12 204 ALA A C 1
ATOM 1665 O O . ALA A 1 204 ? 73.031 -9.337 -114.382 1.00 73.12 204 ALA A O 1
ATOM 1666 N N . ARG A 1 205 ? 70.899 -8.634 -114.342 1.00 74.38 205 ARG A N 1
ATOM 1667 C CA . ARG A 1 205 ? 70.802 -8.420 -115.798 1.00 74.38 205 ARG A CA 1
ATOM 1668 C C . ARG A 1 205 ? 71.763 -7.337 -116.299 1.00 74.38 205 ARG A C 1
ATOM 1670 O O . ARG A 1 205 ? 72.328 -7.486 -117.375 1.00 74.38 205 ARG A O 1
ATOM 1677 N N . LEU A 1 206 ? 71.974 -6.282 -115.514 1.00 76.56 206 LEU A N 1
ATOM 1678 C CA . LEU A 1 206 ? 72.888 -5.190 -115.853 1.00 76.56 206 LEU A CA 1
ATOM 1679 C C . LEU A 1 206 ? 74.362 -5.629 -115.799 1.00 76.56 206 LEU A C 1
ATOM 1681 O O . LEU A 1 206 ? 75.126 -5.264 -116.684 1.00 76.56 206 LEU A O 1
ATOM 1685 N N . VAL A 1 207 ? 74.744 -6.462 -114.823 1.00 73.75 207 VAL A N 1
ATOM 1686 C CA . VAL A 1 207 ? 76.084 -7.081 -114.764 1.00 73.75 207 VAL A CA 1
ATOM 1687 C C . VAL A 1 207 ? 76.325 -7.980 -115.978 1.00 73.75 207 VAL A C 1
ATOM 1689 O O . VAL A 1 207 ? 77.349 -7.834 -116.634 1.00 73.75 207 VAL A O 1
ATOM 1692 N N . LEU A 1 208 ? 75.361 -8.835 -116.334 1.00 69.44 208 LEU A N 1
ATOM 1693 C CA . LEU A 1 208 ? 75.465 -9.692 -117.523 1.00 69.44 208 LEU A CA 1
ATOM 1694 C C . LEU A 1 208 ? 75.624 -8.878 -118.819 1.00 69.44 208 LEU A C 1
ATOM 1696 O O . LEU A 1 208 ? 76.400 -9.254 -119.695 1.00 69.44 208 LEU A O 1
ATOM 1700 N N . ALA A 1 209 ? 74.923 -7.747 -118.936 1.00 66.81 209 ALA A N 1
ATOM 1701 C CA . ALA A 1 209 ? 75.061 -6.847 -120.080 1.00 66.81 209 ALA A CA 1
ATOM 1702 C C . ALA A 1 209 ? 76.437 -6.146 -120.126 1.00 66.81 209 ALA A C 1
ATOM 1704 O O . ALA A 1 209 ? 76.994 -5.968 -121.211 1.00 66.81 209 ALA A O 1
ATOM 1705 N N . ASP A 1 210 ? 77.007 -5.773 -118.973 1.00 68.19 210 ASP A N 1
ATOM 1706 C CA . ASP A 1 210 ? 78.344 -5.160 -118.899 1.00 68.19 210 ASP A CA 1
ATOM 1707 C C . ASP A 1 210 ? 79.461 -6.185 -119.188 1.00 68.19 210 ASP A C 1
ATOM 1709 O O . ASP A 1 210 ? 80.426 -5.879 -119.888 1.00 68.19 210 ASP A O 1
ATOM 1713 N N . GLU A 1 211 ? 79.301 -7.437 -118.743 1.00 61.56 211 GLU A N 1
ATOM 1714 C CA . GLU A 1 211 ? 80.205 -8.550 -119.072 1.00 61.56 211 GLU A CA 1
ATOM 1715 C C . GLU A 1 211 ? 80.190 -8.880 -120.572 1.00 61.56 211 GLU A C 1
ATOM 1717 O O . GLU A 1 211 ? 81.249 -9.058 -121.177 1.00 61.56 211 GLU A O 1
ATOM 1722 N N . GLN A 1 212 ? 79.014 -8.863 -121.210 1.00 58.25 212 GLN A N 1
ATOM 1723 C CA . GLN A 1 212 ? 78.890 -9.019 -122.664 1.00 58.25 212 GLN A CA 1
ATOM 1724 C C . GLN A 1 212 ? 79.548 -7.870 -123.448 1.00 58.25 212 GLN A C 1
ATOM 1726 O O . GLN A 1 212 ? 80.077 -8.102 -124.535 1.00 58.25 212 GLN A O 1
ATOM 1731 N N . ARG A 1 213 ? 79.586 -6.645 -122.900 1.00 50.97 213 ARG A N 1
ATOM 1732 C CA . ARG A 1 213 ? 80.277 -5.491 -123.509 1.00 50.97 213 ARG A CA 1
ATOM 1733 C C . ARG A 1 213 ? 81.804 -5.577 -123.448 1.00 50.97 213 ARG A C 1
ATOM 1735 O O . ARG A 1 213 ? 82.466 -4.989 -124.298 1.00 50.97 213 ARG A O 1
ATOM 1742 N N . ARG A 1 214 ? 82.382 -6.288 -122.474 1.00 49.56 214 ARG A N 1
ATOM 1743 C CA . ARG A 1 214 ? 83.844 -6.356 -122.275 1.00 49.56 214 ARG A CA 1
ATOM 1744 C C . ARG A 1 214 ? 84.548 -7.476 -123.044 1.00 49.56 214 ARG A C 1
ATOM 1746 O O . ARG A 1 214 ? 85.750 -7.639 -122.865 1.00 49.56 214 ARG A O 1
ATOM 1753 N N . GLY A 1 215 ? 83.852 -8.236 -123.893 1.00 47.47 215 GLY A N 1
ATOM 1754 C CA . GLY A 1 215 ? 84.485 -9.133 -124.872 1.00 47.47 215 GLY A CA 1
ATOM 1755 C C . GLY A 1 215 ? 85.408 -10.219 -124.299 1.00 47.47 215 GLY A C 1
ATOM 1756 O O . GLY A 1 215 ? 86.300 -10.682 -125.004 1.00 47.47 215 GLY A O 1
ATOM 1757 N N . HIS A 1 216 ? 85.229 -10.638 -123.042 1.00 37.78 216 HIS A N 1
ATOM 1758 C CA . HIS A 1 216 ? 86.008 -11.732 -122.458 1.00 37.78 216 HIS A CA 1
ATOM 1759 C C . HIS A 1 216 ? 85.256 -13.060 -122.590 1.00 37.78 216 HIS A C 1
ATOM 1761 O O . HIS A 1 216 ? 84.288 -13.326 -121.882 1.00 37.78 216 HIS A O 1
ATOM 1767 N N . SER A 1 217 ? 85.764 -13.925 -123.472 1.00 40.59 217 SER A N 1
ATOM 1768 C CA . SER A 1 217 ? 85.510 -15.368 -123.471 1.00 40.59 217 SER A CA 1
ATOM 1769 C C . SER A 1 217 ? 86.268 -16.015 -122.305 1.00 40.59 217 SER A C 1
ATOM 1771 O O . SER A 1 217 ? 87.281 -16.684 -122.500 1.00 40.59 217 SER A O 1
ATOM 1773 N N . ALA A 1 218 ? 85.785 -15.806 -121.081 1.00 35.97 218 ALA A N 1
ATOM 1774 C CA . ALA A 1 218 ? 86.153 -16.627 -119.936 1.00 35.97 218 ALA A CA 1
ATOM 1775 C C . ALA A 1 218 ? 84.991 -17.575 -119.634 1.00 35.97 218 ALA A C 1
ATOM 1777 O O . ALA A 1 218 ? 84.023 -17.248 -118.950 1.00 35.97 218 ALA A O 1
ATOM 1778 N N . ALA A 1 219 ? 85.103 -18.766 -120.208 1.00 37.12 219 ALA A N 1
ATOM 1779 C CA . ALA A 1 219 ? 84.380 -19.949 -119.799 1.00 37.12 219 ALA A CA 1
ATOM 1780 C C . ALA A 1 219 ? 84.366 -20.088 -118.260 1.00 37.12 219 ALA A C 1
ATOM 1782 O O . ALA A 1 219 ? 85.411 -20.178 -117.621 1.00 37.12 219 ALA A O 1
ATOM 1783 N N . TRP A 1 220 ? 83.156 -20.168 -117.701 1.00 40.41 220 TRP A N 1
ATOM 1784 C CA . TRP A 1 220 ? 82.831 -21.004 -116.543 1.00 40.41 220 TRP A CA 1
ATOM 1785 C C . TRP A 1 220 ? 83.579 -20.745 -115.223 1.00 40.41 220 TRP A C 1
ATOM 1787 O O . TRP A 1 220 ? 84.273 -21.626 -114.740 1.00 40.41 220 TRP A O 1
ATOM 1797 N N . HIS A 1 221 ? 83.339 -19.608 -114.558 1.00 39.31 221 HIS A N 1
ATOM 1798 C CA . HIS A 1 221 ? 83.534 -19.481 -113.096 1.00 39.31 221 HIS A CA 1
ATOM 1799 C C . HIS A 1 221 ? 82.493 -18.562 -112.417 1.00 39.31 221 HIS A C 1
ATOM 1801 O O . HIS A 1 221 ? 82.802 -17.815 -111.499 1.00 39.31 221 HIS A O 1
ATOM 1807 N N . TYR A 1 222 ? 81.224 -18.636 -112.839 1.00 37.75 222 TYR A N 1
ATOM 1808 C CA . TYR A 1 222 ? 80.088 -18.049 -112.098 1.00 37.75 222 TYR A CA 1
ATOM 1809 C C . TYR A 1 222 ? 78.908 -19.025 -111.941 1.00 37.75 222 TYR A C 1
ATOM 1811 O O . TYR A 1 222 ? 77.769 -18.635 -111.692 1.00 37.75 222 TYR A O 1
ATOM 1819 N N . ALA A 1 223 ? 79.185 -20.333 -112.022 1.00 36.03 223 ALA A N 1
ATOM 1820 C CA . ALA A 1 223 ? 78.235 -21.386 -111.650 1.00 36.03 223 ALA A CA 1
ATOM 1821 C C . ALA A 1 223 ? 78.050 -21.513 -110.119 1.00 36.03 223 ALA A C 1
ATOM 1823 O O . ALA A 1 223 ? 77.228 -22.300 -109.654 1.00 36.03 223 ALA A O 1
ATOM 1824 N N . THR A 1 224 ? 78.746 -20.689 -109.329 1.00 40.25 224 THR A N 1
ATOM 1825 C CA . THR A 1 224 ? 78.759 -20.750 -107.862 1.00 40.25 224 THR A CA 1
ATOM 1826 C C . THR A 1 224 ? 78.300 -19.441 -107.222 1.00 40.25 224 THR A C 1
ATOM 1828 O O . THR A 1 224 ? 78.995 -18.885 -106.389 1.00 40.25 224 THR A O 1
ATOM 1831 N N . CYS A 1 225 ? 77.125 -18.910 -107.580 1.00 39.69 225 CYS A N 1
ATOM 1832 C CA . CYS A 1 225 ? 76.445 -17.956 -106.680 1.00 39.69 225 CYS A CA 1
ATOM 1833 C C . CYS A 1 225 ? 74.920 -17.829 -106.889 1.00 39.69 225 CYS A C 1
ATOM 1835 O O . CYS A 1 225 ? 74.283 -16.929 -106.344 1.00 39.69 225 CYS A O 1
ATOM 1837 N N . ARG A 1 226 ? 74.262 -18.737 -107.631 1.00 40.91 226 ARG A N 1
ATOM 1838 C CA . ARG A 1 226 ? 72.781 -18.775 -107.636 1.00 40.91 226 ARG A CA 1
ATOM 1839 C C . ARG A 1 226 ? 72.229 -19.368 -106.330 1.00 40.91 226 ARG A C 1
ATOM 1841 O O . ARG A 1 226 ? 71.149 -18.988 -105.888 1.00 40.91 226 ARG A O 1
ATOM 1848 N N . CYS A 1 227 ? 73.014 -20.218 -105.667 1.00 44.34 227 CYS A N 1
ATOM 1849 C CA . CYS A 1 227 ? 72.703 -20.779 -104.352 1.00 44.34 227 CYS A CA 1
ATOM 1850 C C . CYS A 1 227 ? 72.869 -19.741 -103.231 1.00 44.34 227 CYS A C 1
ATOM 1852 O O . CYS A 1 227 ? 72.066 -19.723 -102.307 1.00 44.34 227 CYS A O 1
ATOM 1854 N N . GLU A 1 228 ? 73.843 -18.831 -103.324 1.00 43.09 228 GLU A N 1
ATOM 1855 C CA . GLU A 1 228 ? 74.110 -17.826 -102.282 1.00 43.09 228 GLU A CA 1
ATOM 1856 C C . GLU A 1 228 ? 73.081 -16.684 -102.261 1.00 43.09 228 GLU A C 1
ATOM 1858 O O . GLU A 1 228 ? 72.730 -16.187 -101.191 1.00 43.09 228 GLU A O 1
ATOM 1863 N N . LEU A 1 229 ? 72.518 -16.306 -103.414 1.00 47.75 229 LEU A N 1
ATOM 1864 C CA . LEU A 1 229 ? 71.421 -15.331 -103.488 1.00 47.75 229 LEU A CA 1
ATOM 1865 C C . LEU A 1 229 ? 70.082 -15.909 -103.002 1.00 47.75 229 LEU A C 1
ATOM 1867 O O . LEU A 1 229 ? 69.351 -15.216 -102.296 1.00 47.75 229 LEU A O 1
ATOM 1871 N N . LEU A 1 230 ? 69.794 -17.186 -103.285 1.00 49.25 230 LEU A N 1
ATOM 1872 C CA . LEU A 1 230 ? 68.647 -17.899 -102.701 1.00 49.25 230 LEU A CA 1
ATOM 1873 C C . LEU A 1 230 ? 68.832 -18.135 -101.190 1.00 49.25 230 LEU A C 1
ATOM 1875 O O . LEU A 1 230 ? 67.876 -17.988 -100.426 1.00 49.25 230 LEU A O 1
ATOM 1879 N N . TRP A 1 231 ? 70.063 -18.390 -100.731 1.00 46.22 231 TRP A N 1
ATOM 1880 C CA . TRP A 1 231 ? 70.397 -18.453 -99.302 1.00 46.22 231 TRP A CA 1
ATOM 1881 C C . TRP A 1 231 ? 70.266 -17.094 -98.605 1.00 46.22 231 TRP A C 1
ATOM 1883 O O . TRP A 1 231 ? 69.730 -17.033 -97.501 1.00 46.22 231 TRP A O 1
ATOM 1893 N N . ARG A 1 232 ? 70.664 -15.982 -99.239 1.00 45.69 232 ARG A N 1
ATOM 1894 C CA . ARG A 1 232 ? 70.443 -14.625 -98.698 1.00 45.69 232 ARG A CA 1
ATOM 1895 C C . ARG A 1 232 ? 68.970 -14.209 -98.711 1.00 45.69 232 ARG A C 1
ATOM 1897 O O . ARG A 1 232 ? 68.563 -13.434 -97.851 1.00 45.69 232 ARG A O 1
ATOM 1904 N N . GLN A 1 233 ? 68.159 -14.741 -99.627 1.00 45.78 233 GLN A N 1
ATOM 1905 C CA . GLN A 1 233 ? 66.715 -14.500 -99.647 1.00 45.78 233 GLN A CA 1
ATOM 1906 C C . GLN A 1 233 ? 65.975 -15.304 -98.563 1.00 45.78 233 GLN A C 1
ATOM 1908 O O . GLN A 1 233 ? 65.050 -14.768 -97.958 1.00 45.78 233 GLN A O 1
ATOM 1913 N N . LYS A 1 234 ? 66.426 -16.528 -98.241 1.00 45.75 234 LYS A N 1
ATOM 1914 C CA . LYS A 1 234 ? 65.937 -17.285 -97.071 1.00 45.75 234 LYS A CA 1
ATOM 1915 C C . LYS A 1 234 ? 66.452 -16.746 -95.732 1.00 45.75 234 LYS A C 1
ATOM 1917 O O . LYS A 1 234 ? 65.720 -16.791 -94.757 1.00 45.75 234 LYS A O 1
ATOM 1922 N N . ARG A 1 235 ? 67.664 -16.180 -95.673 1.00 40.78 235 ARG A N 1
ATOM 1923 C CA . ARG A 1 235 ? 68.236 -15.609 -94.434 1.00 40.78 235 ARG A CA 1
ATOM 1924 C C . ARG A 1 235 ? 67.578 -14.290 -93.993 1.00 40.78 235 ARG A C 1
ATOM 1926 O O . ARG A 1 235 ? 67.727 -13.908 -92.842 1.00 40.78 235 ARG A O 1
ATOM 1933 N N . ASN A 1 236 ? 66.835 -13.630 -94.887 1.00 37.69 236 ASN A N 1
ATOM 1934 C CA . ASN A 1 236 ? 66.034 -12.434 -94.589 1.00 37.69 236 ASN A CA 1
ATOM 1935 C C . ASN A 1 236 ? 64.526 -12.718 -94.463 1.00 37.69 236 ASN A C 1
ATOM 1937 O O . ASN A 1 236 ? 63.744 -11.780 -94.316 1.00 37.69 236 ASN A O 1
ATOM 1941 N N . GLN A 1 237 ? 64.102 -13.985 -94.501 1.00 37.53 237 GLN A N 1
ATOM 1942 C CA . GLN A 1 237 ? 62.824 -14.357 -93.907 1.00 37.53 237 GLN A CA 1
ATOM 1943 C C . GLN A 1 237 ? 63.077 -14.458 -92.408 1.00 37.53 237 GLN A C 1
ATOM 1945 O O . GLN A 1 237 ? 63.660 -15.431 -91.945 1.00 37.53 237 GLN A O 1
ATOM 1950 N N . PHE A 1 238 ? 62.709 -13.412 -91.669 1.00 32.62 238 PHE A N 1
ATOM 1951 C CA . PHE A 1 238 ? 62.515 -13.524 -90.229 1.00 32.62 238 PHE A CA 1
ATOM 1952 C C . PHE A 1 238 ? 61.559 -14.699 -89.984 1.00 32.62 238 PHE A C 1
ATOM 1954 O O . PHE A 1 238 ? 60.399 -14.600 -90.393 1.00 32.62 238 PHE A O 1
ATOM 1961 N N . PRO A 1 239 ? 61.991 -15.795 -89.340 1.00 37.69 239 PRO A N 1
ATOM 1962 C CA . PRO A 1 239 ? 61.059 -16.761 -88.801 1.00 37.69 239 PRO A CA 1
ATOM 1963 C C . PRO A 1 239 ? 60.479 -16.106 -87.545 1.00 37.69 239 PRO A C 1
ATOM 1965 O O . PRO A 1 239 ? 61.049 -16.184 -86.463 1.00 37.69 239 PRO A O 1
ATOM 1968 N N . LEU A 1 240 ? 59.374 -15.385 -87.712 1.00 35.84 240 LEU A N 1
ATOM 1969 C CA . LEU A 1 240 ? 58.430 -15.084 -86.634 1.00 35.84 240 LEU A CA 1
ATOM 1970 C C . LEU A 1 240 ? 57.289 -16.106 -86.712 1.00 35.84 240 LEU A C 1
ATOM 1972 O O . LEU A 1 240 ? 56.113 -15.775 -86.707 1.00 35.84 240 LEU A O 1
ATOM 1976 N N . GLU A 1 241 ? 57.666 -17.375 -86.834 1.00 42.97 241 GLU A N 1
ATOM 1977 C CA . GLU A 1 241 ? 56.821 -18.512 -86.494 1.00 42.97 241 GLU A CA 1
ATOM 1978 C C . GLU A 1 241 ? 57.304 -18.982 -85.127 1.00 42.97 241 GLU A C 1
ATOM 1980 O O . GLU A 1 241 ? 58.166 -19.846 -85.042 1.00 42.97 241 GLU A O 1
ATOM 1985 N N . LEU A 1 242 ? 56.850 -18.299 -84.074 1.00 40.31 242 LEU A N 1
ATOM 1986 C CA . LEU A 1 242 ? 56.824 -18.759 -82.681 1.00 40.31 242 LEU A CA 1
ATOM 1987 C C . LEU A 1 242 ? 56.218 -17.638 -81.834 1.00 40.31 242 LEU A C 1
ATOM 1989 O O . LEU A 1 242 ? 56.929 -16.775 -81.331 1.00 40.31 242 LEU A O 1
ATOM 1993 N N . LEU A 1 243 ? 54.885 -17.627 -81.800 1.00 34.09 243 LEU A N 1
ATOM 1994 C CA . LEU A 1 243 ? 53.983 -17.322 -80.680 1.00 34.09 243 LEU A CA 1
ATOM 1995 C C . LEU A 1 243 ? 52.608 -16.973 -81.272 1.00 34.09 243 LEU A C 1
ATOM 1997 O O . LEU A 1 243 ? 52.152 -15.836 -81.234 1.00 34.09 243 LEU A O 1
ATOM 2001 N N . ASP A 1 244 ? 51.966 -17.987 -81.849 1.00 34.03 244 ASP A N 1
ATOM 2002 C CA . ASP A 1 244 ? 50.507 -18.060 -81.894 1.00 34.03 244 ASP A CA 1
ATOM 2003 C C . ASP A 1 244 ? 50.139 -19.362 -81.171 1.00 34.03 244 ASP A C 1
ATOM 2005 O O . ASP A 1 244 ? 49.948 -20.420 -81.760 1.00 34.03 244 ASP A O 1
ATOM 2009 N N . GLN A 1 245 ? 50.232 -19.300 -79.845 1.00 34.75 245 GLN A N 1
ATOM 2010 C CA . GLN A 1 245 ? 49.520 -20.194 -78.941 1.00 34.75 245 GLN A CA 1
ATOM 2011 C C . GLN A 1 245 ? 48.679 -19.289 -78.047 1.00 34.75 245 GLN A C 1
ATOM 2013 O O . GLN A 1 245 ? 49.044 -18.990 -76.913 1.00 34.75 245 GLN A O 1
ATOM 2018 N N . SER A 1 246 ? 47.574 -18.805 -78.605 1.00 31.42 246 SER A N 1
ATOM 2019 C CA . SER A 1 246 ? 46.361 -18.625 -77.820 1.00 31.42 246 SER A CA 1
ATOM 2020 C C . SER A 1 246 ? 45.428 -19.761 -78.208 1.00 31.42 246 SER A C 1
ATOM 2022 O O . SER A 1 246 ? 44.629 -19.638 -79.133 1.00 31.42 246 SER A O 1
ATOM 2024 N N . ASP A 1 247 ? 45.584 -20.880 -77.502 1.00 35.75 247 ASP A N 1
ATOM 2025 C CA . ASP A 1 247 ? 44.506 -21.839 -77.326 1.00 35.75 247 ASP A CA 1
ATOM 2026 C C . ASP A 1 247 ? 43.385 -21.119 -76.574 1.00 35.75 247 ASP A C 1
ATOM 2028 O O . ASP A 1 247 ? 43.487 -20.894 -75.372 1.00 35.75 247 ASP A O 1
ATOM 2032 N N . GLU A 1 248 ? 42.330 -20.757 -77.296 1.00 36.72 248 GLU A N 1
ATOM 2033 C CA . GLU A 1 248 ? 40.967 -20.836 -76.787 1.00 36.72 248 GLU A CA 1
ATOM 2034 C C . GLU A 1 248 ? 40.058 -21.368 -77.904 1.00 36.72 248 GLU A C 1
ATOM 2036 O O . GLU A 1 248 ? 39.828 -20.704 -78.913 1.00 36.72 248 GLU A O 1
ATOM 2041 N N . GLN A 1 249 ? 39.533 -22.568 -77.627 1.00 32.56 249 GLN A N 1
ATOM 2042 C CA . GLN A 1 249 ? 38.227 -23.105 -78.026 1.00 32.56 249 GLN A CA 1
ATOM 2043 C C . GLN A 1 249 ? 38.125 -23.977 -79.294 1.00 32.56 249 GLN A C 1
ATOM 2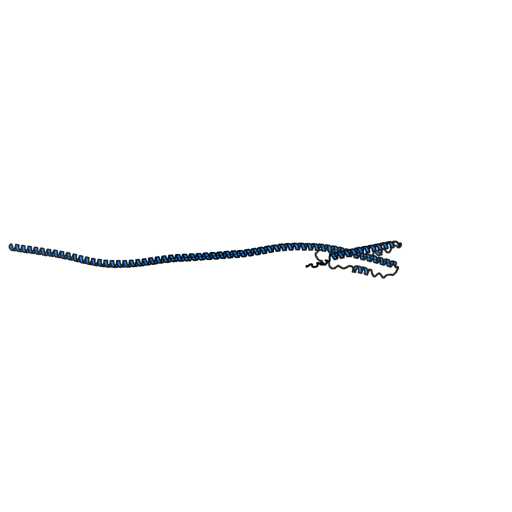045 O O . GLN A 1 249 ? 38.019 -23.517 -80.425 1.00 32.56 249 GLN A O 1
ATOM 2050 N N . ASP A 1 250 ? 38.049 -25.279 -78.993 1.00 33.56 250 ASP A N 1
ATOM 2051 C CA . ASP A 1 250 ? 36.932 -26.178 -79.309 1.00 33.56 250 ASP A CA 1
ATOM 2052 C C . ASP A 1 250 ? 36.718 -26.710 -80.739 1.00 33.56 250 ASP A C 1
ATOM 2054 O O . ASP A 1 250 ? 36.205 -26.051 -81.633 1.00 33.56 250 ASP A O 1
ATOM 2058 N N . LEU A 1 251 ? 37.000 -28.018 -80.831 1.00 35.69 251 LEU A N 1
ATOM 2059 C CA . LEU A 1 251 ? 36.119 -29.104 -81.288 1.00 35.69 251 LEU A CA 1
ATOM 2060 C C . LEU A 1 251 ? 35.510 -29.070 -82.709 1.00 35.69 251 LEU A C 1
ATOM 2062 O O . LEU A 1 251 ? 34.686 -28.238 -83.066 1.00 35.69 251 LEU A O 1
ATOM 2066 N N . HIS A 1 252 ? 35.783 -30.197 -83.376 1.00 32.94 252 HIS A N 1
ATOM 2067 C CA . HIS A 1 252 ? 35.085 -30.865 -84.480 1.00 32.94 252 HIS A CA 1
ATOM 2068 C C . HIS A 1 252 ? 35.598 -30.718 -85.926 1.00 32.94 252 HIS A C 1
ATOM 2070 O O . HIS A 1 252 ? 35.397 -29.727 -86.616 1.00 32.94 252 HIS A O 1
ATOM 2076 N N . ASP A 1 253 ? 36.137 -31.867 -86.352 1.00 31.02 253 ASP A N 1
ATOM 2077 C CA . ASP A 1 253 ? 35.919 -32.594 -87.604 1.00 31.02 253 ASP A CA 1
ATOM 2078 C C . ASP A 1 253 ? 36.574 -32.138 -88.911 1.00 31.02 253 ASP A C 1
ATOM 2080 O O . ASP A 1 253 ? 36.267 -31.107 -89.499 1.00 31.02 253 ASP A O 1
ATOM 2084 N N . GLY A 1 254 ? 37.366 -33.074 -89.451 1.00 27.16 254 GLY A N 1
ATOM 2085 C CA . GLY A 1 254 ? 37.568 -33.236 -90.889 1.00 27.16 254 GLY A CA 1
ATOM 2086 C C . GLY A 1 254 ? 39.031 -33.243 -91.328 1.00 27.16 254 GLY A C 1
ATOM 2087 O O . GLY A 1 254 ? 39.586 -32.181 -91.597 1.00 27.16 254 GLY A O 1
ATOM 2088 N N . PRO A 1 255 ? 39.668 -34.422 -91.462 1.00 40.81 255 PRO A N 1
ATOM 2089 C CA . PRO A 1 255 ? 40.983 -34.546 -92.064 1.00 40.81 255 PRO A CA 1
ATOM 2090 C C . PRO A 1 255 ? 40.826 -34.710 -93.576 1.00 40.81 255 PRO A C 1
ATOM 2092 O O . PRO A 1 255 ? 40.321 -35.732 -94.022 1.00 40.81 255 PRO A O 1
ATOM 2095 N N . GLU A 1 256 ? 41.311 -33.772 -94.387 1.00 30.47 256 GLU A N 1
ATOM 2096 C CA . GLU A 1 256 ? 41.524 -34.062 -95.806 1.00 30.47 256 GLU A CA 1
ATOM 2097 C C . GLU A 1 256 ? 42.708 -33.276 -96.377 1.00 30.47 256 GLU A C 1
ATOM 2099 O O . GLU A 1 256 ? 42.651 -32.099 -96.718 1.00 30.47 256 GLU A O 1
ATOM 2104 N N . SER A 1 257 ? 43.830 -33.995 -96.445 1.00 31.53 257 SER A N 1
ATOM 2105 C CA . SER A 1 257 ? 44.770 -34.007 -97.562 1.00 31.53 257 SER A CA 1
ATOM 2106 C C . SER A 1 257 ? 44.372 -33.122 -98.754 1.00 31.53 257 SER A C 1
ATOM 2108 O O . SER A 1 257 ? 43.494 -33.479 -99.538 1.00 31.53 257 SER A O 1
ATOM 2110 N N . THR A 1 258 ? 45.178 -32.104 -99.048 1.00 32.88 258 THR A N 1
ATOM 2111 C CA . THR A 1 258 ? 45.408 -31.727 -100.447 1.00 32.88 258 THR A CA 1
ATOM 2112 C C . THR A 1 258 ? 46.880 -31.443 -100.704 1.00 32.88 258 THR A C 1
ATOM 2114 O O . THR A 1 258 ? 47.444 -30.408 -100.364 1.00 32.88 258 THR A O 1
ATOM 2117 N N . LYS A 1 259 ? 47.496 -32.440 -101.340 1.00 30.28 259 LYS A N 1
ATOM 2118 C CA . LYS A 1 259 ? 48.695 -32.331 -102.164 1.00 30.28 259 LYS A CA 1
ATOM 2119 C C . LYS A 1 259 ? 48.568 -31.134 -103.110 1.00 30.28 259 LYS A C 1
ATOM 2121 O O . LYS A 1 259 ? 47.626 -31.071 -103.887 1.00 30.28 259 LYS A O 1
ATOM 2126 N N . SER A 1 260 ? 49.570 -30.274 -103.145 1.00 29.34 260 SER A N 1
ATOM 2127 C CA . SER A 1 260 ? 50.110 -29.688 -104.378 1.00 29.34 260 SER A CA 1
ATOM 2128 C C . SER A 1 260 ? 51.413 -29.010 -103.962 1.00 29.34 260 SER A C 1
ATOM 2130 O O . SER A 1 260 ? 51.485 -28.368 -102.926 1.00 29.34 260 SER A O 1
ATOM 2132 N N . GLY A 1 261 ? 52.547 -29.203 -104.602 1.00 30.69 261 GLY A N 1
ATOM 2133 C CA . GLY A 1 261 ? 52.796 -29.521 -105.991 1.00 30.69 261 GLY A CA 1
ATOM 2134 C C . GLY A 1 261 ? 54.067 -28.741 -106.271 1.00 30.69 261 GLY A C 1
ATOM 2135 O O . GLY A 1 261 ? 54.053 -27.515 -106.303 1.00 30.69 261 GLY A O 1
ATOM 2136 N N . ILE A 1 262 ? 55.190 -29.450 -106.328 1.00 34.28 262 ILE A N 1
ATOM 2137 C CA . ILE A 1 262 ? 56.484 -28.882 -106.683 1.00 34.28 262 ILE A CA 1
ATOM 2138 C C . ILE A 1 262 ? 56.376 -28.478 -108.156 1.00 34.28 262 ILE A C 1
ATOM 2140 O O . ILE A 1 262 ? 56.650 -29.275 -109.048 1.00 34.28 262 ILE A O 1
ATOM 2144 N N . GLU A 1 263 ? 55.940 -27.250 -108.425 1.00 30.61 263 GLU A N 1
ATOM 2145 C CA . GLU A 1 263 ? 56.117 -26.637 -109.736 1.00 30.61 263 GLU A CA 1
ATOM 2146 C C . GLU A 1 263 ? 57.552 -26.121 -109.828 1.00 30.61 263 GLU A C 1
ATOM 2148 O O . GLU A 1 263 ? 57.888 -25.002 -109.432 1.00 30.61 263 GLU A O 1
ATOM 2153 N N . VAL A 1 264 ? 58.420 -26.970 -110.378 1.00 33.28 264 VAL A N 1
ATOM 2154 C CA . VAL A 1 264 ? 59.679 -26.544 -110.986 1.00 33.28 264 VAL A CA 1
ATOM 2155 C C . VAL A 1 264 ? 59.314 -25.642 -112.164 1.00 33.28 264 VAL A C 1
ATOM 2157 O O . VAL A 1 264 ? 59.106 -26.106 -113.282 1.00 33.28 264 VAL A O 1
ATOM 2160 N N . ARG A 1 265 ? 59.197 -24.332 -111.917 1.00 35.88 265 ARG A N 1
ATOM 2161 C CA . ARG A 1 265 ? 59.105 -23.339 -112.991 1.00 35.88 265 ARG A CA 1
ATOM 2162 C C . ARG A 1 265 ? 60.428 -23.322 -113.743 1.00 35.88 265 ARG A C 1
ATOM 2164 O O . ARG A 1 265 ? 61.400 -22.685 -113.332 1.00 35.88 265 ARG A O 1
ATOM 2171 N N . ILE A 1 266 ? 60.432 -24.070 -114.841 1.00 35.62 266 ILE A N 1
ATOM 2172 C CA . ILE A 1 266 ? 61.389 -23.980 -115.934 1.00 35.62 266 ILE A CA 1
ATOM 2173 C C . ILE A 1 266 ? 61.527 -22.498 -116.292 1.00 35.62 266 ILE A C 1
ATOM 2175 O O . ILE A 1 266 ? 60.552 -21.770 -116.465 1.00 35.62 266 ILE A O 1
ATOM 2179 N N . CYS A 1 267 ? 62.771 -22.040 -116.286 1.00 34.66 267 CYS A N 1
ATOM 2180 C CA . CYS A 1 267 ? 63.152 -20.654 -116.467 1.00 34.66 267 CYS A CA 1
ATOM 2181 C C . CYS A 1 267 ? 62.781 -20.201 -117.887 1.00 34.66 267 CYS A C 1
ATOM 2183 O O . CYS A 1 267 ? 63.491 -20.511 -118.838 1.00 34.66 267 CYS A O 1
ATOM 2185 N N . SER A 1 268 ? 61.705 -19.423 -118.015 1.00 42.94 268 SER A N 1
ATOM 2186 C CA . SER A 1 268 ? 61.243 -18.799 -119.266 1.00 42.94 268 SER A CA 1
ATOM 2187 C C . SER A 1 268 ? 62.258 -17.832 -119.902 1.00 42.94 268 SER A C 1
ATOM 2189 O O . SER A 1 268 ? 62.064 -17.387 -121.023 1.00 42.94 268 SER A O 1
ATOM 2191 N N . LEU A 1 269 ? 63.391 -17.564 -119.239 1.00 41.50 269 LEU A N 1
ATOM 2192 C CA . LEU A 1 269 ? 64.548 -16.860 -119.814 1.00 41.50 269 LEU A CA 1
ATOM 2193 C C . LEU A 1 269 ? 65.460 -17.756 -120.681 1.00 41.50 269 LEU A C 1
ATOM 2195 O O . LEU A 1 269 ? 66.449 -17.265 -121.220 1.00 41.50 269 LEU A O 1
ATOM 2199 N N . CYS A 1 270 ? 65.172 -19.056 -120.812 1.00 36.34 270 CYS A N 1
ATOM 2200 C CA . CYS A 1 270 ? 65.971 -19.991 -121.614 1.00 36.34 270 CYS A CA 1
ATOM 2201 C C . CYS A 1 270 ? 65.464 -20.182 -123.061 1.00 36.34 270 CYS A C 1
ATOM 2203 O O . CYS A 1 270 ? 66.191 -20.764 -123.863 1.00 36.34 270 CYS A O 1
ATOM 2205 N N . GLU A 1 271 ? 64.283 -19.665 -123.427 1.00 37.09 271 GLU A N 1
ATOM 2206 C CA . GLU A 1 271 ? 63.726 -19.767 -124.795 1.00 37.09 271 GLU A CA 1
ATOM 2207 C C . GLU A 1 271 ? 63.907 -18.499 -125.652 1.00 37.09 271 GLU A C 1
ATOM 2209 O O . GLU A 1 271 ? 63.850 -18.578 -126.876 1.00 37.09 271 GLU A O 1
ATOM 2214 N N . GLU A 1 272 ? 64.234 -17.346 -125.061 1.00 41.12 272 GLU A N 1
ATOM 2215 C CA . GLU A 1 272 ? 64.330 -16.070 -125.798 1.00 41.12 272 GLU A CA 1
ATOM 2216 C C . GLU A 1 272 ? 65.733 -15.739 -126.354 1.00 41.12 272 GLU A C 1
ATOM 2218 O O . GLU A 1 272 ? 65.908 -14.736 -127.042 1.00 41.12 272 GLU A O 1
ATOM 2223 N N . MET A 1 273 ? 66.748 -16.588 -126.142 1.00 37.06 273 MET A N 1
ATOM 2224 C CA . MET A 1 273 ? 68.121 -16.366 -126.646 1.00 37.06 273 MET A CA 1
ATOM 2225 C C . MET A 1 273 ? 68.426 -17.016 -128.012 1.00 37.06 273 MET A C 1
ATOM 2227 O O . MET A 1 273 ? 69.589 -17.271 -128.329 1.00 37.06 273 MET A O 1
ATOM 2231 N N . LYS A 1 274 ? 67.413 -17.293 -128.845 1.00 37.31 274 LYS A N 1
ATOM 2232 C CA . LYS A 1 274 ? 67.607 -17.911 -130.177 1.00 37.31 274 LYS A CA 1
ATOM 2233 C C . LYS A 1 274 ? 67.136 -17.099 -131.382 1.00 37.31 274 LYS A C 1
ATOM 2235 O O . LYS A 1 274 ? 67.215 -17.600 -132.501 1.00 37.31 274 LYS A O 1
ATOM 2240 N N . SER A 1 275 ? 66.741 -15.840 -131.221 1.00 35.50 275 SER A N 1
ATOM 2241 C CA . SER A 1 275 ? 66.270 -15.051 -132.363 1.00 35.50 275 SER A CA 1
ATOM 2242 C C . SER A 1 275 ? 66.717 -13.592 -132.330 1.00 35.50 275 SER A C 1
ATOM 2244 O O . SER A 1 275 ? 66.342 -12.826 -131.451 1.00 35.50 275 SER A O 1
ATOM 2246 N N . GLN A 1 276 ? 67.429 -13.238 -133.401 1.00 38.16 276 GLN A N 1
ATOM 2247 C CA . GLN A 1 276 ? 67.509 -11.915 -134.026 1.00 38.16 276 GLN A CA 1
ATOM 2248 C C . GLN A 1 276 ? 68.599 -10.947 -133.541 1.00 38.16 276 GLN A C 1
ATOM 2250 O O . GLN A 1 276 ? 68.441 -10.080 -132.683 1.00 38.16 276 GLN A O 1
ATOM 2255 N N . SER A 1 277 ? 69.718 -11.124 -134.246 1.00 34.84 277 SER A N 1
ATOM 2256 C CA . SER A 1 277 ? 70.661 -10.116 -134.722 1.00 34.84 277 SER A CA 1
ATOM 2257 C C . SER A 1 277 ? 69.984 -9.020 -135.574 1.00 34.84 277 SER A C 1
ATOM 2259 O O . SER A 1 277 ? 68.957 -9.257 -136.205 1.00 34.84 277 SER A O 1
ATOM 2261 N N . THR A 1 278 ? 70.661 -7.869 -135.643 1.00 40.12 278 THR A N 1
ATOM 2262 C CA . THR A 1 278 ? 70.445 -6.644 -136.446 1.00 40.12 278 THR A CA 1
ATOM 2263 C C . THR A 1 278 ? 69.464 -5.588 -135.911 1.00 40.12 278 THR A C 1
ATOM 2265 O O . THR A 1 278 ? 68.254 -5.744 -135.992 1.00 40.12 278 THR A O 1
ATOM 2268 N N . LEU A 1 279 ? 70.064 -4.504 -135.381 1.00 43.25 279 LEU A N 1
ATOM 2269 C CA . LEU A 1 279 ? 69.633 -3.092 -135.231 1.00 43.25 279 LEU A CA 1
ATOM 2270 C C . LEU A 1 279 ? 70.135 -2.548 -133.876 1.00 43.25 279 LEU A C 1
ATOM 2272 O O . LEU A 1 279 ? 69.450 -2.564 -132.856 1.00 43.25 279 LEU A O 1
ATOM 2276 N N . GLN A 1 280 ? 71.411 -2.146 -133.859 1.00 53.91 280 GLN A N 1
ATOM 2277 C CA . GLN A 1 280 ? 72.240 -1.966 -132.655 1.00 53.91 280 GLN A CA 1
ATOM 2278 C C . GLN A 1 280 ? 72.325 -0.527 -132.100 1.00 53.91 280 GLN A C 1
ATOM 2280 O O . GLN A 1 280 ? 73.093 -0.300 -131.173 1.00 53.91 280 GLN A O 1
ATOM 2285 N N . ALA A 1 281 ? 71.529 0.433 -132.586 1.00 52.12 281 ALA A N 1
ATOM 2286 C CA . ALA A 1 281 ? 71.565 1.820 -132.088 1.00 52.12 281 ALA A CA 1
ATOM 2287 C C . ALA A 1 281 ? 70.277 2.256 -131.356 1.00 52.12 281 ALA A C 1
ATOM 2289 O O . ALA A 1 281 ? 70.349 2.831 -130.274 1.00 52.12 281 ALA A O 1
ATOM 2290 N N . GLU A 1 282 ? 69.092 1.910 -131.866 1.00 56.38 282 GLU A N 1
ATOM 2291 C CA . GLU A 1 282 ? 67.805 2.334 -131.277 1.00 56.38 282 GLU A CA 1
ATOM 2292 C C . GLU A 1 282 ? 67.468 1.595 -129.972 1.00 56.38 282 GLU A C 1
ATOM 2294 O O . GLU A 1 282 ? 66.921 2.180 -129.038 1.00 56.38 282 GLU A O 1
ATOM 2299 N N . ARG A 1 283 ? 67.885 0.328 -129.847 1.00 61.19 283 ARG A N 1
ATOM 2300 C CA . ARG A 1 283 ? 67.754 -0.449 -128.601 1.00 61.19 283 ARG A CA 1
ATOM 2301 C C . ARG A 1 283 ? 68.573 0.127 -127.442 1.00 61.19 283 ARG A C 1
ATOM 2303 O O . ARG A 1 283 ? 68.166 -0.021 -126.295 1.00 61.19 283 ARG A O 1
ATOM 2310 N N . LEU A 1 284 ? 69.702 0.784 -127.723 1.00 59.41 284 LEU A N 1
ATOM 2311 C CA . LEU A 1 284 ? 70.517 1.431 -126.689 1.00 59.41 284 LEU A CA 1
ATOM 2312 C C . LEU A 1 284 ? 69.840 2.697 -126.153 1.00 59.41 284 LEU A C 1
ATOM 2314 O O . LEU A 1 284 ? 69.781 2.870 -124.941 1.00 59.41 284 LEU A O 1
ATOM 2318 N N . ALA A 1 285 ? 69.243 3.512 -127.027 1.00 66.50 285 ALA A N 1
ATOM 2319 C CA . ALA A 1 285 ? 68.517 4.715 -126.617 1.00 66.50 285 ALA A CA 1
ATOM 2320 C C . ALA A 1 285 ? 67.284 4.397 -125.746 1.00 66.50 285 ALA A C 1
ATOM 2322 O O . ALA A 1 285 ? 67.015 5.090 -124.765 1.00 66.50 285 ALA A O 1
ATOM 2323 N N . VAL A 1 286 ? 66.556 3.316 -126.058 1.00 76.00 286 VAL A N 1
ATOM 2324 C CA . VAL A 1 286 ? 65.407 2.867 -125.249 1.00 76.00 286 VAL A CA 1
ATOM 2325 C C . VAL A 1 286 ? 65.853 2.403 -123.859 1.00 76.00 286 VAL A C 1
ATOM 2327 O O . VAL A 1 286 ? 65.246 2.784 -122.860 1.00 76.00 286 VAL A O 1
ATOM 2330 N N . LEU A 1 287 ? 66.945 1.638 -123.773 1.00 69.19 287 LEU A N 1
ATOM 2331 C CA . LEU A 1 287 ? 67.478 1.171 -122.490 1.00 69.19 287 LEU A CA 1
ATOM 2332 C C . LEU A 1 287 ? 68.048 2.316 -121.635 1.00 69.19 287 LEU A C 1
ATOM 2334 O O . LEU A 1 287 ? 67.897 2.295 -120.414 1.00 69.19 287 LEU A O 1
ATOM 2338 N N . GLU A 1 288 ? 68.658 3.335 -122.247 1.00 72.38 288 GLU A N 1
ATOM 2339 C CA . GLU A 1 288 ? 69.106 4.545 -121.541 1.00 72.38 288 GLU A CA 1
ATOM 2340 C C . GLU A 1 288 ? 67.923 5.347 -120.976 1.00 72.38 288 GLU A C 1
ATOM 2342 O O . GLU A 1 288 ? 67.963 5.769 -119.816 1.00 72.38 288 GLU A O 1
ATOM 2347 N N . ALA A 1 289 ? 66.829 5.479 -121.734 1.00 75.56 289 ALA A N 1
ATOM 2348 C CA . ALA A 1 289 ? 65.604 6.126 -121.261 1.00 75.56 289 ALA A CA 1
ATOM 2349 C C . ALA A 1 289 ? 64.934 5.351 -120.108 1.00 75.56 289 ALA A C 1
ATOM 2351 O O . ALA A 1 289 ? 64.465 5.952 -119.137 1.00 75.56 289 ALA A O 1
ATOM 2352 N N . GLU A 1 290 ? 64.916 4.016 -120.169 1.00 80.62 290 GLU A N 1
ATOM 2353 C CA . GLU A 1 290 ? 64.415 3.172 -119.077 1.00 80.62 290 GLU A CA 1
ATOM 2354 C C . GLU A 1 290 ? 65.276 3.281 -117.813 1.00 80.62 290 GLU A C 1
ATOM 2356 O O . GLU A 1 290 ? 64.746 3.284 -116.697 1.00 80.62 290 GLU A O 1
ATOM 2361 N N . LEU A 1 291 ? 66.595 3.423 -117.967 1.00 77.94 291 LEU A N 1
ATOM 2362 C CA . LEU A 1 291 ? 67.521 3.578 -116.850 1.00 77.94 291 LEU A CA 1
ATOM 2363 C C . LEU A 1 291 ? 67.366 4.937 -116.158 1.00 77.94 291 LEU A C 1
ATOM 2365 O O . LEU A 1 291 ? 67.352 4.993 -114.925 1.00 77.94 291 LEU A O 1
ATOM 2369 N N . GLU A 1 292 ? 67.184 6.018 -116.917 1.00 79.00 292 GLU A N 1
ATOM 2370 C CA . GLU A 1 292 ? 66.883 7.335 -116.344 1.00 79.00 292 GLU A CA 1
ATOM 2371 C C . GLU A 1 292 ? 65.510 7.368 -115.663 1.00 79.00 292 GLU A C 1
ATOM 2373 O O . GLU A 1 292 ? 65.378 7.885 -114.550 1.00 79.00 292 GLU A O 1
ATOM 2378 N N . LYS A 1 293 ? 64.503 6.702 -116.237 1.00 82.81 293 LYS A N 1
ATOM 2379 C CA . LYS A 1 293 ? 63.199 6.531 -115.582 1.00 82.81 293 LYS A CA 1
ATOM 2380 C C . LYS A 1 293 ? 63.318 5.757 -114.263 1.00 82.81 293 LYS A C 1
ATOM 2382 O O . LYS A 1 293 ? 62.785 6.191 -113.244 1.00 82.81 293 LYS A O 1
ATOM 2387 N N . ALA A 1 294 ? 64.081 4.665 -114.239 1.00 75.81 294 ALA A N 1
ATOM 2388 C CA . ALA A 1 294 ? 64.313 3.888 -113.023 1.00 75.81 294 ALA A CA 1
ATOM 2389 C C . ALA A 1 294 ? 65.079 4.685 -111.949 1.00 75.81 294 ALA A C 1
ATOM 2391 O O . ALA A 1 294 ? 64.786 4.563 -110.757 1.00 75.81 294 ALA A O 1
ATOM 2392 N N . ARG A 1 295 ? 66.040 5.532 -112.344 1.00 78.75 295 ARG A N 1
ATOM 2393 C CA . ARG A 1 295 ? 66.739 6.449 -111.425 1.00 78.75 295 ARG A CA 1
ATOM 2394 C C . ARG A 1 295 ? 65.790 7.490 -110.835 1.00 78.75 295 ARG A C 1
ATOM 2396 O O . ARG A 1 295 ? 65.824 7.713 -109.622 1.00 78.75 295 ARG A O 1
ATOM 2403 N N . ALA A 1 296 ? 64.923 8.081 -111.656 1.00 82.94 296 ALA A N 1
ATOM 2404 C CA . ALA A 1 296 ? 63.903 9.020 -111.199 1.00 82.94 296 ALA A CA 1
ATOM 2405 C C . ALA A 1 296 ? 62.929 8.363 -110.202 1.00 82.94 296 ALA A C 1
ATOM 2407 O O . ALA A 1 296 ? 62.666 8.927 -109.136 1.00 82.94 296 ALA A O 1
ATOM 2408 N N . ASP A 1 297 ? 62.476 7.140 -110.484 1.00 83.69 297 ASP A N 1
ATOM 2409 C CA . ASP A 1 297 ? 61.576 6.388 -109.604 1.00 83.69 297 ASP A CA 1
ATOM 2410 C C . ASP A 1 297 ? 62.247 5.998 -108.276 1.00 83.69 297 ASP A C 1
ATOM 2412 O O . ASP A 1 297 ? 61.633 6.122 -107.214 1.00 83.69 297 ASP A O 1
ATOM 2416 N N . ILE A 1 298 ? 63.531 5.613 -108.288 1.00 83.12 298 ILE A N 1
ATOM 2417 C CA . ILE A 1 298 ? 64.301 5.355 -107.058 1.00 83.12 298 ILE A CA 1
ATOM 2418 C C . ILE A 1 298 ? 64.419 6.622 -106.208 1.00 83.12 298 ILE A C 1
ATOM 2420 O O . ILE A 1 298 ? 64.242 6.566 -104.989 1.00 83.12 298 ILE A O 1
ATOM 2424 N N . ASN A 1 299 ? 64.704 7.769 -106.823 1.00 81.44 299 ASN A N 1
ATOM 2425 C CA . ASN A 1 299 ? 64.803 9.031 -106.094 1.00 81.44 299 ASN A CA 1
ATOM 2426 C C . ASN A 1 299 ? 63.445 9.455 -105.519 1.00 81.44 299 ASN A C 1
ATOM 2428 O O . ASN A 1 299 ? 63.374 9.886 -104.366 1.00 81.44 299 ASN A O 1
ATOM 2432 N N . ARG A 1 300 ? 62.354 9.243 -106.262 1.00 89.50 300 ARG A N 1
ATOM 2433 C CA . ARG A 1 300 ? 60.989 9.467 -105.771 1.00 89.50 300 ARG A CA 1
ATOM 2434 C C . ARG A 1 300 ? 60.653 8.556 -104.589 1.00 89.50 300 ARG A C 1
ATOM 2436 O O . ARG A 1 300 ? 60.124 9.034 -103.589 1.00 89.50 300 ARG A O 1
ATOM 2443 N N . LEU A 1 301 ? 60.995 7.271 -104.663 1.00 85.31 301 LEU A N 1
ATOM 2444 C CA . LEU A 1 301 ? 60.785 6.315 -103.571 1.00 85.31 301 LEU A CA 1
ATOM 2445 C C . LEU A 1 301 ? 61.600 6.670 -102.326 1.00 85.31 301 LEU A C 1
ATOM 2447 O O . LEU A 1 301 ? 61.071 6.606 -101.220 1.00 85.31 301 LEU A O 1
ATOM 2451 N N . ARG A 1 302 ? 62.855 7.106 -102.489 1.00 88.06 302 ARG A N 1
ATOM 2452 C CA . ARG A 1 302 ? 63.676 7.606 -101.375 1.00 88.06 302 ARG A CA 1
ATOM 2453 C C . ARG A 1 302 ? 63.035 8.816 -100.696 1.00 88.06 302 ARG A C 1
ATOM 2455 O O . ARG A 1 302 ? 63.019 8.868 -99.471 1.00 88.06 302 ARG A O 1
ATOM 2462 N N . ALA A 1 303 ? 62.459 9.738 -101.467 1.00 84.56 303 ALA A N 1
ATOM 2463 C CA . ALA A 1 303 ? 61.747 10.893 -100.921 1.00 84.56 303 ALA A CA 1
ATOM 2464 C C . ALA A 1 303 ? 60.451 10.505 -100.184 1.00 84.56 303 ALA A C 1
ATOM 2466 O O . ALA A 1 303 ? 60.121 11.107 -99.166 1.00 84.56 303 ALA A O 1
ATOM 2467 N N . VAL A 1 304 ? 59.715 9.494 -100.660 1.00 87.81 304 VAL A N 1
ATOM 2468 C CA . VAL A 1 304 ? 58.533 8.973 -99.946 1.00 87.81 304 VAL A CA 1
ATOM 2469 C C . VAL A 1 304 ? 58.949 8.266 -98.655 1.00 87.81 304 VAL A C 1
ATOM 2471 O O . VAL A 1 304 ? 58.374 8.530 -97.604 1.00 87.81 304 VAL A O 1
ATOM 2474 N N . HIS A 1 305 ? 59.991 7.434 -98.704 1.00 86.19 305 HIS A N 1
ATOM 2475 C CA . HIS A 1 305 ? 60.508 6.727 -97.532 1.00 86.19 305 HIS A CA 1
ATOM 2476 C C . HIS A 1 305 ? 61.038 7.688 -96.458 1.00 86.19 305 HIS A C 1
ATOM 2478 O O . HIS A 1 305 ? 60.795 7.474 -95.274 1.00 86.19 305 HIS A O 1
ATOM 2484 N N . SER A 1 306 ? 61.708 8.782 -96.842 1.00 85.81 306 SER A N 1
ATOM 2485 C CA . SER A 1 306 ? 62.166 9.780 -95.867 1.00 85.81 306 SER A CA 1
ATOM 2486 C C . SER A 1 306 ? 61.004 10.506 -95.182 1.00 85.81 306 SER A C 1
ATOM 2488 O O . SER A 1 306 ? 61.088 10.783 -93.989 1.00 85.81 306 SER A O 1
ATOM 2490 N N . ARG A 1 307 ? 59.917 10.799 -95.913 1.00 86.50 307 ARG A N 1
ATOM 2491 C CA . ARG A 1 307 ? 58.706 11.414 -95.341 1.00 86.50 307 ARG A CA 1
ATOM 2492 C C . ARG A 1 307 ? 57.987 10.467 -94.385 1.00 86.50 307 ARG A C 1
ATOM 2494 O O . ARG A 1 307 ? 57.545 10.903 -93.331 1.00 86.50 307 ARG A O 1
ATOM 2501 N N . GLU A 1 308 ? 57.914 9.183 -94.722 1.00 86.25 308 GLU A N 1
ATOM 2502 C CA . GLU A 1 308 ? 57.317 8.166 -93.851 1.00 86.25 308 GLU A CA 1
ATOM 2503 C C . GLU A 1 308 ? 58.125 7.986 -92.558 1.00 86.25 308 GLU A C 1
ATOM 2505 O O . GLU A 1 308 ? 57.559 7.988 -91.469 1.00 86.25 308 GLU A O 1
ATOM 2510 N N . LEU A 1 309 ? 59.460 7.936 -92.648 1.00 87.81 309 LEU A N 1
ATOM 2511 C CA . LEU A 1 309 ? 60.322 7.922 -91.460 1.00 87.81 309 LEU A CA 1
ATOM 2512 C C . LEU A 1 309 ? 60.122 9.173 -90.589 1.00 87.81 309 LEU A C 1
ATOM 2514 O O . LEU A 1 309 ? 60.096 9.064 -89.365 1.00 87.81 309 LEU A O 1
ATOM 2518 N N . GLN A 1 310 ? 59.935 10.353 -91.188 1.00 84.06 310 GLN A N 1
ATOM 2519 C CA . GLN A 1 310 ? 59.593 11.568 -90.437 1.00 84.06 310 GLN A CA 1
ATOM 2520 C C . GLN A 1 310 ? 58.226 11.464 -89.746 1.00 84.06 310 GLN A C 1
ATOM 2522 O O . GLN A 1 310 ? 58.125 11.816 -88.572 1.00 84.06 310 GLN A O 1
ATOM 2527 N N . ALA A 1 311 ? 57.206 10.930 -90.423 1.00 83.31 311 ALA A N 1
ATOM 2528 C CA . ALA A 1 311 ? 55.880 10.723 -89.842 1.00 83.31 311 ALA A CA 1
ATOM 2529 C C . ALA A 1 311 ? 55.910 9.724 -88.671 1.00 83.31 311 ALA A C 1
ATOM 2531 O O . ALA A 1 311 ? 55.278 9.957 -87.640 1.00 83.31 311 ALA A O 1
ATOM 2532 N N . GLN A 1 312 ? 56.704 8.654 -88.779 1.00 83.69 312 GLN A N 1
ATOM 2533 C CA . GLN A 1 312 ? 56.919 7.701 -87.688 1.00 83.69 312 GLN A CA 1
ATOM 2534 C C . GLN A 1 312 ? 57.621 8.357 -86.495 1.00 83.69 312 GLN A C 1
ATOM 2536 O O . GLN A 1 312 ? 57.180 8.182 -85.362 1.00 83.69 312 GLN A O 1
ATOM 2541 N N . VAL A 1 313 ? 58.662 9.165 -86.727 1.00 82.06 313 VAL A N 1
ATOM 2542 C CA . VAL A 1 313 ? 59.328 9.930 -85.657 1.00 82.06 313 VAL A CA 1
ATOM 2543 C C . VAL A 1 313 ? 58.358 10.899 -84.971 1.00 82.06 313 VAL A C 1
ATOM 2545 O O . VAL A 1 313 ? 58.400 11.036 -83.749 1.00 82.06 313 VAL A O 1
ATOM 2548 N N . GLU A 1 314 ? 57.459 11.552 -85.711 1.00 79.50 314 GLU A N 1
ATOM 2549 C CA . GLU A 1 314 ? 56.429 12.422 -85.128 1.00 79.50 314 GLU A CA 1
ATOM 2550 C C . GLU A 1 314 ? 55.371 11.651 -84.333 1.00 79.50 314 GLU A C 1
ATOM 2552 O O . GLU A 1 314 ? 55.011 12.080 -83.236 1.00 79.50 314 GLU A O 1
ATOM 2557 N N . ALA A 1 315 ? 54.905 10.504 -84.829 1.00 79.94 315 ALA A N 1
ATOM 2558 C CA . ALA A 1 315 ? 53.979 9.640 -84.100 1.00 79.94 315 ALA A CA 1
ATOM 2559 C C . ALA A 1 315 ? 54.614 9.109 -82.804 1.00 79.94 315 ALA A C 1
ATOM 2561 O O . ALA A 1 315 ? 54.004 9.194 -81.738 1.00 79.94 315 ALA A O 1
ATOM 2562 N N . PHE A 1 316 ? 55.875 8.668 -82.860 1.00 78.88 316 PHE A N 1
ATOM 2563 C CA . PHE A 1 316 ? 56.628 8.267 -81.671 1.00 78.88 316 PHE A CA 1
ATOM 2564 C C . PHE A 1 316 ? 56.849 9.434 -80.702 1.00 78.88 316 PHE A C 1
ATOM 2566 O O . PHE A 1 316 ? 56.677 9.253 -79.501 1.00 78.88 316 PHE A O 1
ATOM 2573 N N . ARG A 1 317 ? 57.140 10.652 -81.182 1.00 76.69 317 ARG A N 1
ATOM 2574 C CA . ARG A 1 317 ? 57.207 11.848 -80.318 1.00 76.69 317 ARG A CA 1
ATOM 2575 C C . ARG A 1 317 ? 55.883 12.180 -79.631 1.00 76.69 317 ARG A C 1
ATOM 2577 O O . ARG A 1 317 ? 55.919 12.768 -78.558 1.00 76.69 317 ARG A O 1
ATOM 2584 N N . ARG A 1 318 ? 54.738 11.848 -80.236 1.00 74.81 318 ARG A N 1
ATOM 2585 C CA . ARG A 1 318 ? 53.409 12.032 -79.622 1.00 74.81 318 ARG A CA 1
ATOM 2586 C C . ARG A 1 318 ? 53.064 10.930 -78.618 1.00 74.81 318 ARG A C 1
ATOM 2588 O O . ARG A 1 318 ? 52.320 11.195 -77.683 1.00 74.81 318 ARG A O 1
ATOM 2595 N N . LEU A 1 319 ? 53.594 9.721 -78.812 1.00 70.50 319 LEU A N 1
ATOM 2596 C CA . LEU A 1 319 ? 53.385 8.568 -77.929 1.00 70.50 319 LEU A CA 1
ATOM 2597 C C . LEU A 1 319 ? 54.327 8.552 -76.720 1.00 70.50 319 LEU A C 1
ATOM 2599 O O . LEU A 1 319 ? 53.966 8.001 -75.684 1.00 70.50 319 LEU A O 1
ATOM 2603 N N . ILE A 1 320 ? 55.516 9.153 -76.828 1.00 63.41 320 ILE A N 1
ATOM 2604 C CA . ILE A 1 320 ? 56.405 9.361 -75.682 1.00 63.41 320 ILE A CA 1
ATOM 2605 C C . ILE A 1 320 ? 55.853 10.548 -74.876 1.00 63.41 320 ILE A C 1
ATOM 2607 O O . ILE A 1 320 ? 55.845 11.668 -75.393 1.00 63.41 320 ILE A O 1
ATOM 2611 N N . PRO A 1 321 ? 55.415 10.352 -73.616 1.00 61.59 321 PRO A N 1
ATOM 2612 C CA . PRO A 1 321 ? 55.007 11.454 -72.758 1.00 61.59 321 PRO A CA 1
ATOM 2613 C C . PRO A 1 321 ? 56.181 12.424 -72.630 1.00 61.59 321 PRO A C 1
ATOM 2615 O O . PRO A 1 321 ? 57.254 12.039 -72.161 1.00 61.59 321 PRO A O 1
ATOM 2618 N N . GLN A 1 322 ? 56.009 13.680 -73.053 1.00 59.09 322 GLN A N 1
ATOM 2619 C CA . GLN A 1 322 ? 56.998 14.693 -72.702 1.00 59.09 322 GLN A CA 1
ATOM 2620 C C . GLN A 1 322 ? 57.068 14.764 -71.173 1.00 59.09 322 GLN A C 1
ATOM 2622 O O . GLN A 1 322 ? 56.010 14.818 -70.536 1.00 59.09 322 GLN A O 1
ATOM 2627 N N . PRO A 1 323 ? 58.268 14.761 -70.564 1.00 48.84 323 PRO A N 1
ATOM 2628 C CA . PRO A 1 323 ? 58.384 15.026 -69.145 1.00 48.84 323 PRO A CA 1
ATOM 2629 C C . PRO A 1 323 ? 57.767 16.398 -68.892 1.00 48.84 323 PRO A C 1
ATOM 2631 O O . PRO A 1 323 ? 58.287 17.434 -69.305 1.00 48.84 323 PRO A O 1
ATOM 2634 N N . SER A 1 324 ? 56.606 16.380 -68.245 1.00 47.41 324 SER A N 1
ATOM 2635 C CA . SER A 1 324 ? 55.991 17.548 -67.655 1.00 47.41 324 SER A CA 1
ATOM 2636 C C . SER A 1 324 ? 56.986 18.096 -66.639 1.00 47.41 324 SER A C 1
ATOM 2638 O O . SER A 1 324 ? 57.037 17.651 -65.495 1.00 47.41 324 SER A O 1
ATOM 2640 N N . ILE A 1 325 ? 57.782 19.082 -67.050 1.00 51.72 325 ILE A N 1
ATOM 2641 C CA . ILE A 1 325 ? 58.391 20.024 -66.118 1.00 51.72 325 ILE A CA 1
ATOM 2642 C C . ILE A 1 325 ? 57.235 20.892 -65.609 1.00 51.72 325 ILE A C 1
ATOM 2644 O O . ILE A 1 325 ? 57.078 22.053 -65.972 1.00 51.72 325 ILE A O 1
ATOM 2648 N N . ARG A 1 326 ? 56.378 20.314 -64.759 1.00 44.78 326 ARG A N 1
ATOM 2649 C CA . ARG A 1 326 ? 55.719 21.090 -63.715 1.00 44.78 326 ARG A CA 1
ATOM 2650 C C . ARG A 1 326 ? 56.788 21.350 -62.672 1.00 44.78 326 ARG A C 1
ATOM 2652 O O . ARG A 1 326 ? 56.943 20.623 -61.697 1.00 44.78 326 ARG A O 1
ATOM 2659 N N . SER A 1 327 ? 57.557 22.395 -62.965 1.00 43.22 327 SER A N 1
ATOM 2660 C CA . SER A 1 327 ? 58.234 23.196 -61.963 1.00 43.22 327 SER A CA 1
ATOM 2661 C C . SER A 1 327 ? 57.273 23.398 -60.802 1.00 43.22 327 SER A C 1
ATOM 2663 O O . SER A 1 327 ? 56.175 23.931 -60.975 1.00 43.22 327 SER A O 1
ATOM 2665 N N . ALA A 1 328 ? 57.714 22.953 -59.634 1.00 48.94 328 ALA A N 1
ATOM 2666 C CA . ALA A 1 328 ? 57.241 23.446 -58.365 1.00 48.94 328 ALA A CA 1
ATOM 2667 C C . ALA A 1 328 ? 57.119 24.977 -58.420 1.00 48.94 328 ALA A C 1
ATOM 2669 O O . ALA A 1 328 ? 58.070 25.676 -58.768 1.00 48.94 328 ALA A O 1
ATOM 2670 N N . ALA A 1 329 ? 55.935 25.474 -58.089 1.00 42.28 329 ALA A N 1
ATOM 2671 C CA . ALA A 1 329 ? 55.720 26.830 -57.615 1.00 42.28 329 ALA A CA 1
ATOM 2672 C C . ALA A 1 329 ? 54.964 26.703 -56.290 1.00 42.28 329 ALA A C 1
ATOM 2674 O O . ALA A 1 329 ? 53.768 26.949 -56.187 1.00 42.28 329 ALA A O 1
ATOM 2675 N N . THR A 1 330 ? 55.681 26.190 -55.293 1.00 45.19 330 THR A N 1
ATOM 2676 C CA . THR A 1 330 ? 55.492 26.571 -53.898 1.00 45.19 330 THR A CA 1
ATOM 2677 C C . THR A 1 330 ? 56.229 27.890 -53.692 1.00 45.19 330 THR A C 1
ATOM 2679 O O . THR A 1 330 ? 57.459 27.891 -53.621 1.00 45.19 330 THR A O 1
ATOM 2682 N N . ALA A 1 331 ? 55.473 28.981 -53.638 1.00 38.12 331 ALA A N 1
ATOM 2683 C CA . ALA A 1 331 ? 55.749 30.184 -52.859 1.00 38.12 331 ALA A CA 1
ATOM 2684 C C . ALA A 1 331 ? 54.414 30.904 -52.660 1.00 38.12 331 ALA A C 1
ATOM 2686 O O . ALA A 1 331 ? 53.804 31.271 -53.690 1.00 38.12 331 ALA A O 1
#

pLDDT: mean 78.56, std 23.74, range [27.16, 98.62]

Sequence (331 aa):
MPQLQAELHHETSHGDATHAHATQMQLELTQLRAKVQVLQTRNSTLDTQLQKNQTELRSCKKESERRATTAQQHTDKLRKVEQELTECKLIHAQDVLTWKTRMASTLQRIEIEKRKVDDKFKKDTEFRLGELRAVVAKESKRRRDAEARITTLEQQLQDHQRQLEAQQSEMHRSAKESKSIELLLRRAHQTEARLKSQLAGVKARLVLADEQRRGHSAAWHYATCRCELLWRQKRNQFPLELLDQSDEQDLHDGPESTKSGIEVRICSLCEEMKSQSTLQAERLAVLEAELEKARADINRLRAVHSRELQAQVEAFRRLIPQPSIRSAATA

Foldseek 3Di:
DVVVVVVVVVVVVVVVVVVVVVVVVVVVVVVVVVVVVVVVVVVVVVVVVVVVVVVVVVVVVVVVVVVVVVVVVVVVVVVVVVVVVVVVVVVVVVVVVVVVVVVVVVVVVVVVVVVVVVVVVVVVVVVVVVVVVVVVVVVVVVVVVVVVVVVVVVVVVVVVVVVVVVVVVVVVVVVVVVVVVVVVVVVVVVVVLVVVVVVVVVVVVVVVVVVVVVPDPDPDDPPPPVVVVVVVSVVPPDPPPPDPPPDDDDDDDDDDDDDDDPPPPDPPVVPPPPDDDDDPPVVVVVVVVVVVVVVVVVVVVVVVVVVVVVVVVVVVVVVPPDPPPPPDDDD

Radius of gyration: 95.55 Å; chains: 1; bounding box: 182×65×264 Å